Protein AF-A0A2T6E534-F1 (afdb_monomer)

Sequence (182 aa):
MMRLLCSLLLLALPALAVAEDFGQAMWGASPDDVRQAETRTNRTPFGETDYLIYEASLPDIHVTRLVYQFTAGQLSQGRFLFKPAPDAPVQSWIDQFEQVRHLISRQYGEPGSEEVLTPNADTAPVQMDWATALSEDRLILKTRWQTDRTELIQQLAWAGNRPYHQVIYRPLTPVSPADGLF

Secondary structure (DSSP, 8-state):
--------------------SBTTB-TT--HHHHHHH--SPB-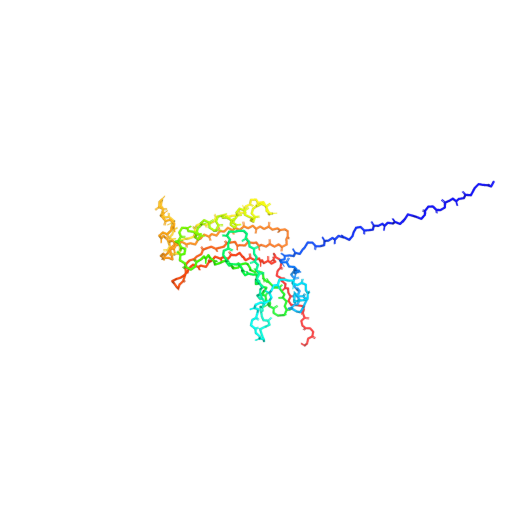PPTT--SEEEEEEEETTEEEEEEEEEEETTEEEEEEEEEE--TT--HHHHHHHHHHHHHHHHHHH-S-SEEEEE-TT-SS--SS--HHHHHHTT--EEEEEEE-SSEEEEEEEEEETTEEEEEEEEEESS--PPP----

Nearest PDB structures (foldseek):
  1k38-assembly1_A  TM=7.819E-01  e=8.863E-01  Salmonella enterica subsp. enterica serovar Typhimurium
  7khy-assembly1_A  TM=6.956E-01  e=6.030E-01  Enterobacter cloacae
  7dru-assembly3_C  TM=3.285E-01  e=2.006E-01  Canis lupus familiaris
  2gfg-assembly3_C  TM=2.425E-01  e=4.299E-02  Halalkalibacterium halodurans
  3fip-assembly2_B  TM=2.735E-01  e=2.258E+00  Escherichia coli

Foldseek 3Di:
DDDDDPDDDPPPDPPPPPDDQFQQHHWFDFPVRCVVRHPFAWPDPPPDRQKTWGWDDDPPFPGWIWMFGDDPRTGFKIKIWGDHDPPDQLVVLVVVLVVVQVVVCVVQNHFPDKDWDFPPDPDDDPDDPCSVCQQVQGTKTWTWHDDPFKIKIWIWHDDPRGITTMIMIGTPDGDDDDPDPD

Solvent-accessible surface area (backbone atoms only — not comparable to full-atom values): 10846 Å² total; per-residue (Å²): 142,82,85,86,78,83,80,80,79,80,79,80,73,75,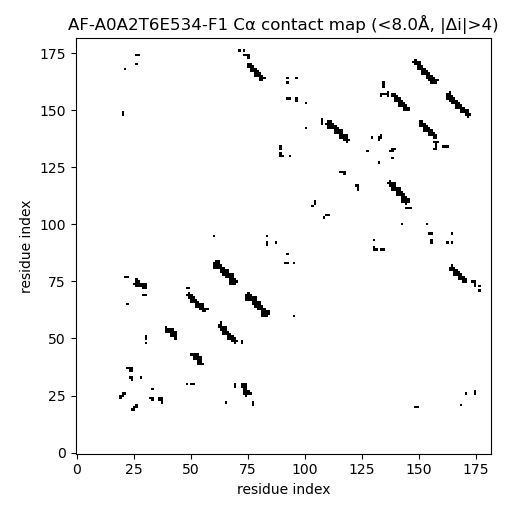79,77,79,75,80,56,72,48,92,70,30,49,79,50,38,35,65,65,57,43,59,72,53,48,84,52,58,76,66,50,64,89,91,62,71,57,44,45,34,27,55,45,87,52,91,98,46,72,40,36,34,37,34,44,33,39,54,93,65,18,32,53,35,36,33,41,42,53,42,69,58,96,86,58,58,64,57,56,56,55,53,48,50,52,52,51,50,53,56,49,30,74,74,69,42,78,64,81,44,79,43,82,43,37,73,96,49,99,64,81,67,98,77,72,62,60,48,61,34,25,79,66,48,41,31,32,45,36,38,30,39,70,60,102,56,37,37,34,39,39,37,39,36,35,55,96,93,43,74,48,38,37,35,40,37,32,52,70,65,75,73,70,73,73,81,74,90,118

Radius of gyration: 21.93 Å; Cα contacts (8 Å, |Δi|>4): 305; chains: 1; bounding box: 46×37×92 Å

pLDDT: mean 86.71, std 15.29, range [41.94, 98.69]

Mean predicted aligned error: 8.2 Å

Structure (mmCIF, N/CA/C/O backbone):
data_AF-A0A2T6E534-F1
#
_entry.id   AF-A0A2T6E534-F1
#
loop_
_atom_site.group_PDB
_atom_site.id
_atom_site.type_symbol
_atom_site.label_atom_id
_atom_site.label_alt_id
_atom_site.label_comp_id
_atom_site.label_asym_id
_atom_site.label_entity_id
_atom_site.label_seq_id
_atom_site.pdbx_PDB_ins_code
_atom_site.Cartn_x
_atom_site.Cartn_y
_atom_site.Cartn_z
_atom_site.occupancy
_atom_site.B_iso_or_equiv
_atom_site.auth_seq_id
_atom_site.auth_comp_id
_atom_site.auth_asym_id
_atom_site.auth_atom_id
_atom_site.pdbx_PDB_model_num
ATOM 1 N N . MET A 1 1 ? 9.261 -2.089 72.070 1.00 45.34 1 MET A N 1
ATOM 2 C CA . MET A 1 1 ? 8.338 -1.403 71.138 1.00 45.34 1 MET A CA 1
ATOM 3 C C . MET A 1 1 ? 9.164 -0.780 70.022 1.00 45.34 1 MET A C 1
ATOM 5 O O . MET A 1 1 ? 9.784 0.245 70.259 1.00 45.34 1 MET A O 1
ATOM 9 N N . MET A 1 2 ? 9.236 -1.407 68.846 1.00 41.94 2 MET A N 1
ATOM 10 C CA . MET A 1 2 ? 9.919 -0.840 67.677 1.00 41.94 2 MET A CA 1
ATOM 11 C C . MET A 1 2 ? 8.943 -0.849 66.502 1.00 41.94 2 MET A C 1
ATOM 13 O O . MET A 1 2 ? 8.232 -1.826 66.288 1.00 41.94 2 MET A O 1
ATOM 17 N N . ARG A 1 3 ? 8.833 0.313 65.864 1.00 50.31 3 ARG A N 1
ATOM 18 C CA . ARG A 1 3 ? 7.743 0.741 64.987 1.00 50.31 3 ARG A CA 1
ATOM 19 C C . ARG A 1 3 ? 7.796 0.001 63.646 1.00 50.31 3 ARG A C 1
ATOM 21 O O . ARG A 1 3 ? 8.840 -0.015 63.004 1.00 50.31 3 ARG A O 1
ATOM 28 N N . LEU A 1 4 ? 6.661 -0.567 63.234 1.00 50.69 4 LEU A N 1
ATOM 29 C CA . LEU A 1 4 ? 6.437 -1.082 61.884 1.00 50.69 4 LEU A CA 1
ATOM 30 C C . LEU A 1 4 ? 6.415 0.116 60.920 1.00 50.69 4 LEU A C 1
ATOM 32 O O . LEU A 1 4 ? 5.503 0.941 60.978 1.00 50.69 4 LEU A O 1
ATOM 36 N N . LEU A 1 5 ? 7.437 0.246 60.077 1.00 52.62 5 LEU A N 1
ATOM 37 C CA . LEU A 1 5 ? 7.449 1.204 58.976 1.00 52.62 5 LEU A CA 1
ATOM 38 C C . LEU A 1 5 ? 6.758 0.522 57.784 1.00 52.62 5 LEU A C 1
ATOM 40 O O . LEU A 1 5 ? 7.344 -0.337 57.131 1.00 52.62 5 LEU A O 1
ATOM 44 N N . CYS A 1 6 ? 5.488 0.852 57.540 1.00 49.75 6 CYS A N 1
ATOM 45 C CA . CYS A 1 6 ? 4.788 0.451 56.320 1.00 49.75 6 CYS A CA 1
ATOM 46 C C . CYS A 1 6 ? 5.386 1.210 55.131 1.00 49.75 6 CYS A C 1
ATOM 48 O O . CYS A 1 6 ? 5.054 2.372 54.898 1.00 49.75 6 CYS A O 1
ATOM 50 N N . SER A 1 7 ? 6.269 0.560 54.376 1.00 53.84 7 SER A N 1
ATOM 51 C CA . SER A 1 7 ? 6.694 1.039 53.062 1.00 53.84 7 SER A CA 1
ATOM 52 C C . SER A 1 7 ? 5.539 0.874 52.071 1.00 53.84 7 SER A C 1
ATOM 54 O O . SER A 1 7 ? 5.236 -0.233 51.632 1.00 53.84 7 SER A O 1
ATOM 56 N N . LEU A 1 8 ? 4.878 1.985 51.738 1.00 57.16 8 LEU A N 1
ATOM 57 C CA . LEU A 1 8 ? 3.924 2.076 50.635 1.00 57.16 8 LEU A CA 1
ATOM 58 C C . LEU A 1 8 ? 4.706 1.922 49.316 1.00 57.16 8 LEU A C 1
ATOM 60 O O . LEU A 1 8 ? 5.421 2.834 48.902 1.00 57.16 8 LEU A O 1
ATOM 64 N N . LEU A 1 9 ? 4.615 0.755 48.678 1.00 57.69 9 LEU A N 1
ATOM 65 C CA . LEU A 1 9 ? 5.187 0.512 47.355 1.00 57.69 9 LEU A CA 1
ATOM 66 C C . LEU A 1 9 ? 4.229 1.108 46.304 1.00 57.69 9 LEU A C 1
ATOM 68 O O . LEU A 1 9 ? 3.211 0.500 45.977 1.00 57.69 9 LEU A O 1
ATOM 72 N N . LEU A 1 10 ? 4.514 2.314 45.798 1.00 54.72 10 LEU A N 1
ATOM 73 C CA . LEU A 1 10 ? 3.851 2.834 44.596 1.00 54.72 10 LEU A CA 1
ATOM 74 C C . LEU A 1 10 ? 4.334 2.008 43.393 1.00 54.72 10 LEU A C 1
ATOM 76 O O . LEU A 1 10 ? 5.435 2.217 42.885 1.00 54.72 10 LEU A O 1
ATOM 80 N N . LEU A 1 11 ? 3.516 1.058 42.942 1.00 53.78 11 LEU A N 1
ATOM 81 C CA . LEU A 1 11 ? 3.698 0.393 41.654 1.00 53.78 11 LEU A CA 1
ATOM 82 C C . LEU A 1 11 ? 3.373 1.396 40.541 1.00 53.78 11 LEU A C 1
ATOM 84 O O . LEU A 1 11 ? 2.211 1.609 40.200 1.00 53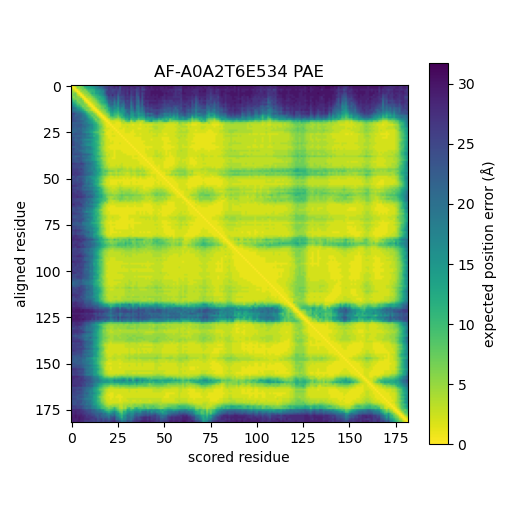.78 11 LEU A O 1
ATOM 88 N N . ALA A 1 12 ? 4.407 2.024 39.982 1.00 53.88 12 ALA A N 1
ATOM 89 C CA . ALA A 1 12 ? 4.312 2.686 38.690 1.00 53.88 12 ALA A CA 1
ATOM 90 C C . ALA A 1 12 ? 4.104 1.599 37.628 1.00 53.88 12 ALA A C 1
ATOM 92 O O . ALA A 1 12 ? 5.055 0.952 37.196 1.00 53.88 12 ALA A O 1
ATOM 93 N N . LEU A 1 13 ? 2.848 1.345 37.258 1.00 54.94 13 LEU A N 1
ATOM 94 C CA . LEU A 1 13 ? 2.538 0.527 36.092 1.00 54.94 13 LEU A CA 1
ATOM 95 C C . LEU A 1 13 ? 3.028 1.301 34.861 1.00 54.94 13 LEU A C 1
ATOM 97 O O . LEU A 1 13 ? 2.526 2.404 34.623 1.00 54.94 13 LEU A O 1
ATOM 101 N N . PRO A 1 14 ? 4.005 0.790 34.090 1.00 51.66 14 PRO A N 1
ATOM 102 C CA . PRO A 1 14 ? 4.307 1.392 32.805 1.00 51.66 14 PRO A CA 1
ATOM 103 C C . PRO A 1 14 ? 3.033 1.283 31.971 1.00 51.66 14 PRO A C 1
ATOM 105 O O . PRO A 1 14 ? 2.472 0.193 31.835 1.00 51.66 14 PRO A O 1
ATOM 108 N N . ALA A 1 15 ? 2.544 2.412 31.456 1.00 55.94 15 ALA A N 1
ATOM 109 C CA . ALA A 1 15 ? 1.528 2.387 30.421 1.00 55.94 15 ALA A CA 1
ATOM 110 C C . ALA A 1 15 ? 2.111 1.552 29.280 1.00 55.94 15 ALA A C 1
ATOM 112 O O . ALA A 1 15 ? 3.077 1.964 28.637 1.00 55.94 15 ALA A O 1
ATOM 113 N N . LEU A 1 16 ? 1.596 0.336 29.104 1.00 52.22 16 LEU A N 1
ATOM 114 C CA . LEU A 1 16 ? 1.901 -0.478 27.941 1.00 52.22 16 LEU A CA 1
ATOM 115 C C . LEU A 1 16 ? 1.387 0.323 26.751 1.00 52.22 16 LEU A C 1
ATOM 117 O O . LEU A 1 16 ? 0.182 0.380 26.520 1.00 52.22 16 LEU A O 1
ATOM 121 N N . ALA A 1 17 ? 2.298 1.013 26.065 1.00 55.53 17 ALA A N 1
ATOM 122 C CA . ALA A 1 17 ? 2.001 1.626 24.789 1.00 55.53 17 ALA A CA 1
ATOM 123 C C . ALA A 1 17 ? 1.584 0.482 23.867 1.00 55.53 17 ALA A C 1
ATOM 125 O O . ALA A 1 17 ? 2.401 -0.359 23.486 1.00 55.53 17 ALA A O 1
ATOM 126 N N . VAL A 1 18 ? 0.281 0.385 23.617 1.00 61.00 18 VAL A N 1
ATOM 127 C CA . VAL A 1 18 ? -0.250 -0.550 22.638 1.00 61.00 18 VAL A CA 1
ATOM 128 C C . VAL A 1 18 ? 0.219 -0.018 21.297 1.00 61.00 18 VAL A C 1
ATOM 130 O O . VAL A 1 18 ? -0.173 1.079 20.914 1.00 61.00 18 VAL A O 1
ATOM 133 N N . ALA A 1 19 ? 1.113 -0.754 20.641 1.00 74.06 19 ALA A N 1
ATOM 134 C CA . ALA A 1 19 ? 1.572 -0.389 19.312 1.00 74.06 19 ALA A CA 1
ATOM 135 C C . ALA A 1 19 ? 0.367 -0.318 18.366 1.00 74.06 19 ALA A C 1
ATOM 137 O O . ALA A 1 19 ? -0.468 -1.227 18.353 1.00 74.06 19 ALA A O 1
ATOM 138 N N . GLU A 1 20 ? 0.284 0.763 17.601 1.00 88.25 20 GLU A N 1
ATOM 139 C CA . GLU A 1 20 ? -0.772 0.985 16.628 1.00 88.25 20 GLU A CA 1
ATOM 140 C C . GLU A 1 20 ? -0.680 -0.045 15.496 1.00 88.25 20 GLU A C 1
ATOM 142 O O . GLU A 1 20 ? 0.408 -0.407 15.038 1.00 88.25 20 GLU A O 1
ATOM 147 N N . ASP A 1 21 ? -1.832 -0.521 15.022 1.00 90.44 21 ASP A N 1
ATOM 148 C CA . ASP A 1 21 ? -1.883 -1.529 13.962 1.00 90.44 21 ASP A CA 1
ATOM 149 C C . ASP A 1 21 ? -1.506 -0.932 12.593 1.00 90.44 21 ASP A C 1
ATOM 151 O O . ASP A 1 21 ? -0.857 -1.585 11.768 1.00 90.44 21 ASP A O 1
ATOM 155 N N . PHE A 1 22 ? -1.920 0.315 12.345 1.00 94.19 22 PHE A N 1
ATOM 156 C CA . PHE A 1 22 ? -1.616 1.049 11.123 1.00 94.19 22 PHE A CA 1
ATOM 157 C C . PHE A 1 22 ? -1.674 2.563 11.340 1.00 94.19 22 PHE A C 1
ATOM 159 O O . PHE A 1 22 ? -2.677 3.106 11.803 1.00 94.19 22 PHE A O 1
ATOM 166 N N . GLY A 1 23 ? -0.615 3.267 10.934 1.00 92.88 23 GLY A N 1
ATOM 167 C CA . GLY A 1 23 ? -0.541 4.717 11.086 1.00 92.88 23 GLY A CA 1
ATOM 168 C C . GLY A 1 23 ? -0.588 5.119 12.560 1.00 92.88 23 GLY A C 1
ATOM 169 O O . GLY A 1 23 ? 0.357 4.832 13.284 1.00 92.88 23 GLY A O 1
ATOM 170 N N . GLN A 1 24 ? -1.653 5.808 12.973 1.00 94.88 24 GLN A N 1
ATOM 171 C CA . GLN A 1 24 ? -1.920 6.166 14.377 1.00 94.88 24 GLN A CA 1
ATOM 172 C C . GLN A 1 24 ? -3.191 5.486 14.920 1.00 94.88 24 GLN A C 1
ATOM 174 O O . GLN A 1 24 ? -3.806 5.978 15.861 1.00 94.88 24 GLN A O 1
ATOM 179 N N . ALA A 1 25 ? -3.638 4.392 14.293 1.00 95.00 25 ALA A N 1
ATOM 180 C CA . ALA A 1 25 ? -4.915 3.759 14.596 1.00 95.00 25 ALA A CA 1
ATOM 181 C C . ALA A 1 25 ? -4.810 2.244 14.809 1.00 95.00 25 ALA A C 1
ATOM 183 O O . ALA A 1 25 ? -3.922 1.565 14.290 1.00 95.00 25 ALA A O 1
ATOM 184 N N . MET A 1 26 ? -5.787 1.723 15.549 1.00 95.06 26 MET A N 1
ATOM 185 C CA . MET A 1 26 ? -6.020 0.294 15.753 1.00 95.06 26 MET A CA 1
ATOM 186 C C . MET A 1 26 ? -7.060 -0.227 14.760 1.00 95.06 26 MET A C 1
ATOM 188 O O . MET A 1 26 ? -7.974 0.506 14.366 1.00 95.06 26 MET A O 1
ATOM 192 N N . TRP A 1 27 ? -6.979 -1.509 14.403 1.00 96.25 27 TRP A N 1
ATOM 193 C CA . TRP A 1 27 ? -8.041 -2.155 13.635 1.00 96.25 27 TRP A CA 1
ATOM 194 C C . TRP A 1 27 ? -9.385 -2.046 14.366 1.00 96.25 27 TRP A C 1
ATOM 196 O O . TRP A 1 27 ? -9.462 -2.201 15.584 1.00 96.25 27 TRP A O 1
ATOM 206 N N . GLY A 1 28 ? -10.447 -1.751 13.615 1.00 95.62 28 GLY A N 1
ATOM 207 C CA . GLY A 1 28 ? -11.788 -1.545 14.158 1.00 95.62 28 GLY A CA 1
ATOM 208 C C . GLY A 1 28 ? -12.105 -0.129 14.647 1.00 95.62 28 GLY A C 1
ATOM 209 O O . GLY A 1 28 ? -13.268 0.138 14.942 1.00 95.62 28 GLY A O 1
ATOM 210 N N . ALA A 1 29 ? -11.130 0.787 14.688 1.00 95.69 29 ALA A N 1
ATOM 211 C CA . ALA A 1 29 ? -11.373 2.188 15.039 1.00 95.69 29 ALA A CA 1
ATOM 212 C C . ALA A 1 29 ? -12.385 2.854 14.087 1.00 95.69 29 ALA A C 1
ATOM 214 O O . ALA A 1 29 ? -12.407 2.556 12.887 1.00 95.69 29 ALA A O 1
ATOM 215 N N . SER A 1 30 ? -13.202 3.773 14.607 1.00 95.88 30 SER A N 1
ATOM 216 C CA . SER A 1 30 ? -14.138 4.536 13.777 1.00 95.88 30 SER A CA 1
ATOM 217 C C . SER A 1 30 ? -13.415 5.623 12.964 1.00 95.88 30 SER A C 1
ATOM 219 O O . SER A 1 30 ? -12.312 6.037 13.335 1.00 95.88 30 SER A O 1
ATOM 221 N N . PRO A 1 31 ? -14.011 6.147 11.873 1.00 96.12 31 PRO A N 1
ATOM 222 C CA . PRO A 1 31 ? -13.449 7.287 11.153 1.00 96.12 31 PRO A CA 1
ATOM 223 C C . PRO A 1 31 ? -13.155 8.492 12.052 1.00 96.12 31 PRO A C 1
ATOM 225 O O . PRO A 1 31 ? -12.152 9.171 11.848 1.00 96.12 31 PRO A O 1
ATOM 228 N N . ASP A 1 32 ? -13.998 8.759 13.052 1.00 95.31 32 ASP A N 1
ATOM 229 C CA . ASP A 1 32 ? -13.814 9.898 13.953 1.00 95.31 32 ASP A CA 1
ATOM 230 C C . ASP A 1 32 ? -12.652 9.687 14.921 1.00 95.31 32 ASP A C 1
ATOM 232 O O . ASP A 1 32 ? -11.866 10.614 15.121 1.00 95.31 32 ASP A O 1
ATOM 236 N N . ASP A 1 33 ? -12.476 8.468 15.438 1.00 95.75 33 ASP A N 1
ATOM 237 C CA . ASP A 1 33 ? -11.318 8.130 16.272 1.00 95.75 33 ASP A CA 1
ATOM 238 C C . ASP A 1 33 ? -10.016 8.307 15.481 1.00 95.75 33 ASP A C 1
ATOM 240 O O . ASP A 1 33 ? -9.068 8.933 15.957 1.00 95.75 33 ASP A O 1
ATOM 244 N N . VAL A 1 34 ? -9.988 7.832 14.229 1.00 96.69 34 VAL A N 1
ATOM 245 C CA . VAL A 1 34 ? -8.827 8.002 13.342 1.00 96.69 34 VAL A CA 1
ATOM 246 C C . VAL A 1 34 ? -8.563 9.482 13.058 1.00 96.69 34 VAL A C 1
ATOM 248 O O . VAL A 1 34 ? -7.411 9.909 13.092 1.00 96.69 34 VAL A O 1
ATOM 251 N N . ARG A 1 35 ? -9.605 10.291 12.817 1.00 95.75 35 ARG A N 1
ATOM 252 C CA . ARG A 1 35 ? -9.452 11.741 12.598 1.00 95.75 35 ARG A CA 1
ATOM 253 C C . ARG A 1 35 ? -8.882 12.467 13.808 1.00 95.75 35 ARG A C 1
ATOM 255 O O . ARG A 1 35 ? -8.137 13.422 13.618 1.00 95.75 35 ARG A O 1
ATOM 262 N N . GLN A 1 36 ? -9.258 12.052 15.014 1.00 95.06 36 GLN A N 1
ATOM 263 C CA . GLN A 1 36 ? -8.767 12.655 16.252 1.00 95.06 36 GLN A CA 1
ATOM 264 C C . GLN A 1 36 ? -7.320 12.254 16.553 1.00 95.06 36 GLN A C 1
ATOM 266 O O . GLN A 1 36 ? -6.557 13.082 17.047 1.00 95.06 36 GLN A O 1
ATOM 271 N N . ALA A 1 37 ? -6.944 11.009 16.250 1.00 95.12 37 ALA A N 1
ATOM 272 C CA . ALA A 1 37 ? -5.596 10.502 16.483 1.00 95.12 37 ALA A CA 1
ATOM 273 C C . ALA A 1 37 ? -4.585 10.982 15.429 1.00 95.12 37 ALA A C 1
ATOM 275 O O . ALA A 1 37 ? -3.438 11.277 15.752 1.00 95.12 37 ALA A O 1
ATOM 276 N N . GLU A 1 38 ? -4.982 11.066 14.158 1.00 96.44 38 GLU A N 1
ATOM 277 C CA . GLU A 1 38 ? -4.055 11.362 13.071 1.00 96.44 38 GLU A CA 1
ATOM 278 C C . GLU A 1 38 ? -3.664 12.846 13.011 1.00 96.44 38 GLU A C 1
ATOM 280 O O . GLU A 1 38 ? -4.472 13.729 12.728 1.00 96.44 38 GLU A O 1
ATOM 285 N N . THR A 1 39 ? -2.372 13.106 13.200 1.00 95.44 39 THR A N 1
ATOM 286 C CA . THR A 1 39 ? -1.795 14.458 13.233 1.00 95.44 39 THR A CA 1
ATOM 287 C C . THR A 1 39 ? -1.302 14.957 11.873 1.00 95.44 39 THR A C 1
ATOM 289 O O . THR A 1 39 ? -0.968 16.135 11.725 1.00 95.44 39 THR A O 1
ATOM 292 N N . ARG A 1 40 ? -1.235 14.080 10.865 1.00 96.56 40 ARG A N 1
ATOM 293 C CA . ARG A 1 40 ? -0.824 14.433 9.498 1.00 96.56 40 ARG A CA 1
ATOM 294 C C . ARG A 1 40 ? -1.854 15.327 8.801 1.00 96.56 40 ARG A C 1
ATOM 296 O O . ARG A 1 40 ? -3.032 15.361 9.146 1.00 96.56 40 ARG A O 1
ATOM 303 N N . THR A 1 41 ? -1.423 16.014 7.742 1.00 97.12 41 THR A N 1
ATOM 304 C CA . THR A 1 41 ? -2.311 16.846 6.915 1.00 97.12 41 THR A CA 1
ATOM 305 C C . THR A 1 41 ? -3.401 15.997 6.264 1.00 97.12 41 THR A C 1
ATOM 307 O O . THR A 1 41 ? -3.109 15.146 5.420 1.00 97.12 41 THR A O 1
ATOM 310 N N . ASN A 1 42 ? -4.659 16.261 6.618 1.00 96.81 42 ASN A N 1
ATOM 311 C CA . ASN A 1 42 ? -5.821 15.605 6.026 1.00 96.81 42 ASN A CA 1
ATOM 312 C C . ASN A 1 42 ? -6.058 16.109 4.587 1.00 96.81 42 ASN A C 1
ATOM 314 O O . ASN A 1 42 ? -6.127 17.312 4.328 1.00 96.81 42 ASN A O 1
ATOM 318 N N . ARG A 1 43 ? -6.170 15.176 3.641 1.00 97.00 43 ARG A N 1
ATOM 319 C CA . ARG A 1 43 ? -6.454 15.391 2.211 1.00 97.00 43 ARG A CA 1
ATOM 320 C C . ARG A 1 43 ? -7.727 14.678 1.755 1.00 97.00 43 ARG A C 1
ATOM 322 O O . ARG A 1 43 ? -7.963 14.561 0.555 1.00 97.00 43 ARG A O 1
ATOM 329 N N . THR A 1 44 ? -8.522 14.183 2.696 1.00 96.88 44 THR A N 1
ATOM 330 C CA . THR A 1 44 ? -9.802 13.531 2.421 1.00 96.88 44 THR A CA 1
ATOM 331 C C . THR A 1 44 ? -10.760 14.538 1.776 1.00 96.88 44 THR A C 1
ATOM 333 O O . THR A 1 44 ? -10.904 15.645 2.307 1.00 96.88 44 THR A O 1
ATOM 336 N N . PRO A 1 45 ? -11.414 14.200 0.650 1.00 95.12 45 PRO A N 1
ATOM 337 C CA . PRO A 1 45 ? -12.474 15.032 0.094 1.00 95.12 45 PRO A CA 1
ATOM 338 C C . PRO A 1 45 ? -13.599 15.270 1.108 1.00 95.12 45 PRO A C 1
ATOM 340 O O . PRO A 1 45 ? -13.884 14.432 1.964 1.00 95.12 45 PRO A O 1
ATOM 343 N N . PHE A 1 46 ? -14.247 16.429 1.021 1.00 91.50 46 PHE A N 1
ATOM 344 C CA . PHE A 1 46 ? -15.347 16.758 1.922 1.00 91.50 46 PHE A CA 1
ATOM 345 C C . PHE A 1 46 ? -16.519 15.781 1.740 1.00 91.50 46 PHE A C 1
ATOM 347 O O . PHE A 1 46 ? -16.929 15.514 0.613 1.00 91.50 46 PHE A O 1
ATOM 354 N N . GLY A 1 47 ? -17.074 15.295 2.852 1.00 89.44 47 GLY A N 1
ATOM 355 C CA . GLY A 1 47 ? -18.220 14.380 2.865 1.00 89.44 47 GLY A CA 1
ATOM 356 C C . GLY A 1 47 ? -17.873 12.893 2.750 1.00 89.44 47 GLY A C 1
ATOM 357 O O . GLY A 1 47 ? -18.765 12.070 2.917 1.00 89.44 47 GLY A O 1
ATOM 358 N N . GLU A 1 48 ? -16.607 12.534 2.523 1.00 93.19 48 GLU A N 1
ATOM 359 C CA . GLU A 1 48 ? -16.189 11.132 2.434 1.00 93.19 48 GLU A CA 1
ATOM 360 C C . GLU A 1 48 ? -16.057 10.483 3.817 1.00 93.19 48 GLU A C 1
ATOM 362 O O . GLU A 1 48 ? -15.413 11.012 4.734 1.00 93.19 48 GLU A O 1
ATOM 367 N N . THR A 1 49 ? -16.674 9.311 3.957 1.00 86.38 49 THR A N 1
ATOM 368 C CA . THR A 1 49 ? -16.707 8.535 5.207 1.00 86.38 49 THR A CA 1
ATOM 369 C C . THR A 1 49 ? -16.114 7.139 5.071 1.00 86.38 49 THR A C 1
ATOM 371 O O . THR A 1 49 ? -15.700 6.563 6.074 1.00 86.38 49 THR A O 1
ATOM 374 N N . ASP A 1 50 ? -16.028 6.613 3.849 1.00 95.50 50 ASP A N 1
ATOM 375 C CA . ASP A 1 50 ? -15.555 5.247 3.587 1.00 95.50 50 ASP A CA 1
ATOM 376 C C . ASP A 1 50 ? -14.025 5.147 3.606 1.00 95.50 50 ASP A C 1
ATOM 378 O O . ASP A 1 50 ? -13.448 4.060 3.713 1.00 95.50 50 ASP A O 1
ATOM 382 N N . TYR A 1 51 ? -13.343 6.287 3.514 1.00 97.81 51 TYR A N 1
ATOM 383 C CA . TYR A 1 51 ? -11.897 6.373 3.605 1.00 97.81 51 TYR A CA 1
ATOM 38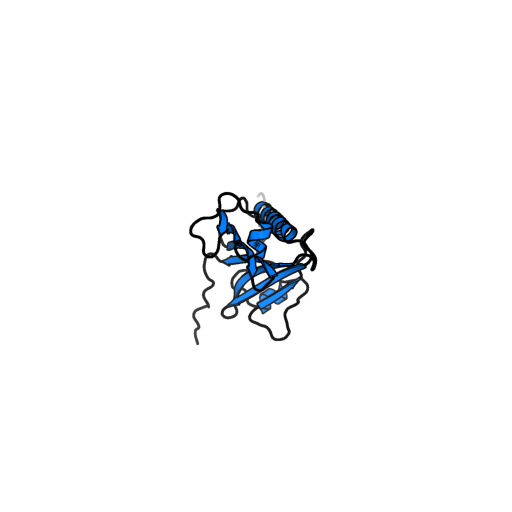4 C C . TYR A 1 51 ? -11.441 7.733 4.133 1.00 97.81 51 TYR A C 1
ATOM 386 O O . TYR A 1 51 ? -12.142 8.738 4.028 1.00 97.81 51 TYR A O 1
ATOM 394 N N . LEU A 1 52 ? -10.221 7.760 4.665 1.00 98.25 52 LEU A N 1
ATOM 395 C CA . LEU A 1 52 ? -9.498 8.982 5.002 1.00 98.25 52 LEU A CA 1
ATOM 396 C C . LEU A 1 52 ? -8.134 8.968 4.325 1.00 98.25 52 LEU A C 1
ATOM 398 O O . LEU A 1 52 ? -7.467 7.936 4.301 1.00 98.25 52 LEU A O 1
ATOM 402 N N . ILE A 1 53 ? -7.704 10.114 3.805 1.00 98.25 53 ILE A N 1
ATOM 403 C CA . ILE A 1 53 ? -6.411 10.296 3.144 1.00 98.25 53 ILE A CA 1
ATOM 404 C C . ILE A 1 53 ? -5.600 11.333 3.905 1.00 98.25 53 ILE A C 1
ATOM 406 O O . ILE A 1 53 ? -6.061 12.451 4.125 1.00 98.25 53 ILE A O 1
ATOM 410 N N . TYR A 1 54 ? -4.356 10.992 4.212 1.00 98.12 54 TYR A N 1
ATOM 411 C CA . TYR A 1 54 ? -3.397 11.876 4.856 1.00 98.12 54 TYR A CA 1
ATOM 412 C C . TYR A 1 54 ? -2.090 11.946 4.073 1.00 98.12 54 TYR A C 1
ATOM 414 O O . TYR A 1 54 ? -1.706 11.015 3.355 1.00 98.12 54 TYR A O 1
ATOM 422 N N . GLU A 1 55 ? -1.389 13.069 4.200 1.00 96.88 55 GLU A N 1
ATOM 423 C CA . GLU A 1 55 ? -0.032 13.194 3.672 1.00 96.88 55 GLU A CA 1
ATOM 424 C C . GLU A 1 55 ? 0.956 12.457 4.567 1.00 96.88 55 GLU A C 1
ATOM 426 O O . GLU A 1 55 ? 0.991 12.669 5.776 1.00 96.88 55 GLU A O 1
ATOM 431 N N . ALA A 1 56 ? 1.786 11.618 3.960 1.00 94.44 56 ALA A N 1
ATOM 432 C CA . ALA A 1 56 ? 2.942 11.036 4.615 1.00 94.44 56 ALA A CA 1
ATOM 433 C C . ALA A 1 56 ? 4.205 11.464 3.867 1.00 94.44 56 ALA A C 1
ATOM 435 O O . ALA A 1 56 ? 4.165 11.745 2.667 1.00 94.44 56 ALA A O 1
ATOM 436 N N . SER A 1 57 ? 5.321 11.484 4.587 1.00 90.50 57 SER A N 1
ATOM 437 C CA . SER A 1 57 ? 6.634 11.782 4.029 1.00 90.50 57 SER A CA 1
ATOM 438 C C . SER A 1 57 ? 7.542 10.592 4.271 1.00 90.50 57 SER A C 1
ATOM 440 O O . SER A 1 57 ? 7.679 10.132 5.404 1.00 90.50 57 SER A O 1
ATOM 442 N N . LEU A 1 58 ? 8.164 10.113 3.202 1.00 86.62 58 LEU A N 1
ATOM 443 C CA . LEU A 1 58 ? 9.234 9.131 3.252 1.00 86.62 58 LEU A CA 1
ATOM 444 C C . LEU A 1 58 ? 10.443 9.719 2.520 1.00 86.62 58 LEU A C 1
ATOM 446 O O . LEU A 1 58 ? 10.247 10.382 1.497 1.00 86.62 58 LEU A O 1
ATOM 450 N N . PRO A 1 59 ? 11.670 9.517 3.032 1.00 82.31 59 PRO A N 1
ATOM 451 C CA . PRO A 1 59 ? 12.875 9.970 2.350 1.00 82.31 59 PRO A CA 1
ATOM 452 C C . PRO A 1 59 ? 12.907 9.490 0.897 1.00 82.31 59 PRO A C 1
ATOM 454 O O . PRO A 1 59 ? 12.610 8.330 0.622 1.00 82.31 59 PRO A O 1
ATOM 457 N N . ASP A 1 60 ? 13.243 10.401 -0.014 1.00 80.94 60 ASP A N 1
ATOM 458 C CA . ASP A 1 60 ? 13.424 10.144 -1.450 1.00 80.94 60 ASP A CA 1
ATOM 459 C C . ASP A 1 60 ? 12.180 9.633 -2.208 1.00 80.94 60 ASP A C 1
ATOM 461 O O . ASP A 1 60 ? 12.261 9.247 -3.373 1.00 80.94 60 ASP A O 1
ATOM 465 N N . ILE A 1 61 ? 10.992 9.715 -1.595 1.00 85.69 61 ILE A N 1
ATOM 466 C CA . ILE A 1 61 ? 9.713 9.412 -2.246 1.00 85.69 61 ILE A CA 1
ATOM 467 C C . ILE A 1 61 ? 8.917 10.703 -2.428 1.00 85.69 61 ILE A C 1
ATOM 469 O O . ILE A 1 61 ? 8.481 11.327 -1.463 1.00 85.69 61 ILE A O 1
ATOM 473 N N . HIS A 1 62 ? 8.693 11.081 -3.691 1.00 87.69 62 HIS A N 1
ATOM 474 C CA . HIS A 1 62 ? 8.089 12.363 -4.065 1.00 87.69 62 HIS A CA 1
ATOM 475 C C . HIS A 1 62 ? 6.711 12.605 -3.428 1.00 87.69 62 HIS A C 1
ATOM 477 O O . HIS A 1 62 ? 6.492 13.637 -2.796 1.00 87.69 62 HIS A O 1
ATOM 483 N N . VAL A 1 63 ? 5.778 11.665 -3.583 1.00 90.06 63 VAL A N 1
ATOM 484 C CA . VAL A 1 63 ? 4.452 11.733 -2.966 1.00 90.06 63 VAL A CA 1
ATOM 485 C C . VAL A 1 63 ? 4.149 10.408 -2.289 1.00 90.06 63 VAL A C 1
ATOM 487 O O . VAL A 1 63 ? 4.127 9.360 -2.933 1.00 90.06 63 VAL A O 1
ATOM 490 N N . THR A 1 64 ? 3.834 10.487 -0.997 1.00 95.69 64 THR A N 1
ATOM 491 C CA . THR A 1 64 ? 3.251 9.381 -0.238 1.00 95.69 64 THR A CA 1
ATOM 492 C C . THR A 1 64 ? 1.892 9.802 0.319 1.00 95.69 64 THR A C 1
ATOM 494 O O . THR A 1 64 ? 1.699 10.926 0.806 1.00 95.69 64 THR A O 1
ATOM 497 N N . ARG A 1 65 ? 0.912 8.906 0.215 1.00 96.56 65 ARG A N 1
ATOM 498 C CA . ARG A 1 65 ? -0.405 9.056 0.840 1.00 96.56 65 ARG A CA 1
ATOM 499 C C . ARG A 1 65 ? -0.658 7.886 1.767 1.00 96.56 65 ARG A C 1
ATOM 501 O O . ARG A 1 65 ? -0.492 6.743 1.359 1.00 96.56 65 ARG A O 1
ATOM 508 N N . LEU A 1 66 ? -1.071 8.197 2.986 1.00 97.75 66 LEU A N 1
ATOM 509 C CA . LEU A 1 66 ? -1.590 7.240 3.948 1.00 97.75 66 LEU A CA 1
ATOM 510 C C . LEU A 1 66 ? -3.110 7.212 3.791 1.00 97.75 66 LEU A C 1
ATOM 512 O O . LEU A 1 66 ? -3.745 8.264 3.833 1.00 97.75 66 LEU A O 1
ATOM 516 N N . VAL A 1 67 ? -3.685 6.037 3.578 1.00 98.25 67 VAL A N 1
ATOM 517 C CA . VAL A 1 67 ? -5.122 5.859 3.381 1.00 98.25 67 VAL A CA 1
ATOM 518 C C . VAL A 1 67 ? -5.653 4.885 4.418 1.00 98.25 67 VAL A C 1
ATOM 520 O O . VAL A 1 67 ? -5.207 3.742 4.485 1.00 98.25 67 VAL A O 1
ATOM 523 N N . TYR A 1 68 ? -6.626 5.332 5.195 1.00 98.31 68 TYR A N 1
ATOM 524 C CA . TYR A 1 68 ? -7.432 4.494 6.075 1.00 98.31 68 TYR A CA 1
ATOM 525 C C . TYR A 1 68 ? -8.714 4.132 5.331 1.00 98.31 68 TYR A C 1
ATOM 527 O O . TYR A 1 68 ? -9.352 5.024 4.778 1.00 98.31 68 TYR A O 1
ATOM 535 N N . GLN A 1 69 ? -9.086 2.854 5.288 1.00 98.06 69 GLN A N 1
ATOM 536 C CA . GLN A 1 69 ? -10.291 2.389 4.604 1.00 98.06 69 GLN A CA 1
ATOM 537 C C . GLN A 1 69 ? -11.228 1.663 5.570 1.00 98.06 69 GLN A C 1
ATOM 539 O O . GLN A 1 69 ? -10.827 0.752 6.306 1.00 98.06 69 GLN A O 1
ATOM 544 N N . PHE A 1 70 ? -12.494 2.068 5.541 1.00 96.81 70 PHE A N 1
ATOM 545 C CA . PHE A 1 70 ? -13.507 1.660 6.499 1.00 96.81 70 PHE A CA 1
ATOM 546 C C . PHE A 1 70 ? -14.526 0.739 5.838 1.00 96.81 70 PHE A C 1
ATOM 548 O O . PHE A 1 70 ? -14.956 0.965 4.710 1.00 96.81 70 PHE A O 1
ATOM 555 N N . THR A 1 71 ? -14.917 -0.303 6.561 1.00 95.25 71 THR A N 1
ATOM 556 C CA . THR A 1 71 ? -16.017 -1.197 6.191 1.00 95.25 71 THR A CA 1
ATOM 557 C C . THR A 1 71 ? -16.978 -1.215 7.366 1.00 95.25 71 THR A C 1
ATOM 559 O O . THR A 1 71 ? -16.534 -1.380 8.499 1.00 95.25 71 THR A O 1
ATOM 562 N N . ALA A 1 72 ? -18.271 -0.987 7.122 1.00 94.12 72 ALA A N 1
ATOM 563 C CA . ALA A 1 72 ? -19.277 -0.879 8.186 1.00 94.12 72 ALA A CA 1
ATOM 56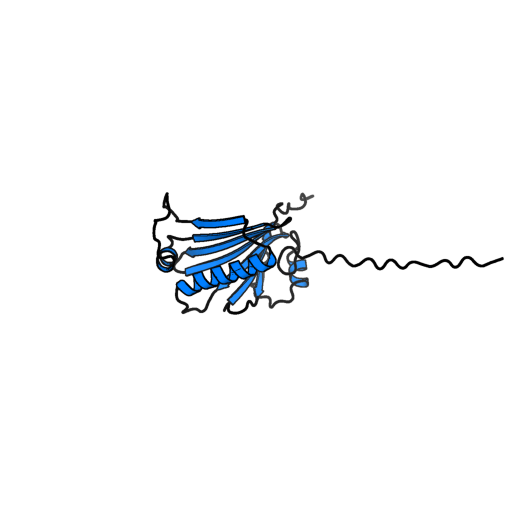4 C C . ALA A 1 72 ? -18.877 0.106 9.314 1.00 94.12 72 ALA A C 1
ATOM 566 O O . ALA A 1 72 ? -19.105 -0.149 10.492 1.00 94.12 72 ALA A O 1
ATOM 567 N N . GLY A 1 73 ? -18.242 1.230 8.951 1.00 94.81 73 GLY A N 1
ATOM 568 C CA . GLY A 1 73 ? -17.812 2.261 9.903 1.00 94.81 73 GLY A CA 1
ATOM 569 C C . GLY A 1 73 ? -16.578 1.905 10.740 1.00 94.81 73 GLY A C 1
ATOM 570 O O . GLY A 1 73 ? -16.270 2.625 11.684 1.00 94.81 73 GLY A O 1
ATOM 571 N N . GLN A 1 74 ? -15.866 0.828 10.408 1.00 96.25 74 GLN A N 1
ATOM 572 C CA . GLN A 1 74 ? -14.709 0.348 11.161 1.00 96.25 74 GLN A CA 1
ATOM 573 C C . GLN A 1 74 ? -13.468 0.242 10.277 1.00 96.25 74 GLN A C 1
ATOM 575 O O . GLN A 1 74 ? -13.544 -0.209 9.130 1.00 96.25 74 GLN A O 1
ATOM 580 N N . LEU A 1 75 ? -12.311 0.646 10.810 1.00 97.25 75 LEU A N 1
ATOM 581 C CA . LEU A 1 75 ? -11.039 0.559 10.103 1.00 97.25 75 LEU A CA 1
ATOM 582 C C . LEU A 1 75 ? -10.726 -0.906 9.787 1.00 97.25 75 LEU A C 1
ATOM 584 O O . LEU A 1 75 ? -10.493 -1.712 10.686 1.00 97.25 75 LEU A O 1
ATOM 588 N N . SER A 1 76 ? -10.700 -1.222 8.497 1.00 96.75 76 SER A N 1
ATOM 589 C CA . SER A 1 76 ? -10.583 -2.596 7.989 1.00 96.75 76 SER A CA 1
ATOM 590 C C . SER A 1 76 ? -9.329 -2.816 7.147 1.00 96.75 76 SER A C 1
ATOM 592 O O . SER A 1 76 ? -8.906 -3.951 6.941 1.00 96.75 76 SER A O 1
ATOM 594 N N . GLN A 1 77 ? -8.730 -1.734 6.649 1.00 97.88 77 GLN A N 1
ATOM 595 C CA . GLN A 1 77 ? -7.533 -1.791 5.827 1.00 97.88 77 GLN A CA 1
ATOM 596 C C . GLN A 1 77 ? -6.801 -0.451 5.860 1.00 97.88 77 GLN A C 1
ATOM 598 O O . GLN A 1 77 ? -7.417 0.614 5.814 1.00 97.88 77 GLN A O 1
ATOM 603 N N . GLY A 1 78 ? -5.477 -0.518 5.879 1.00 98.00 78 GLY A N 1
ATOM 604 C CA . GLY A 1 78 ? -4.588 0.617 5.678 1.00 98.00 78 GLY A CA 1
ATOM 605 C C . GLY A 1 78 ? -3.876 0.525 4.334 1.00 98.00 78 GLY A C 1
ATOM 606 O O . GLY A 1 78 ? -3.630 -0.575 3.834 1.00 98.00 78 GLY A O 1
ATOM 607 N N . ARG A 1 79 ? -3.528 1.658 3.722 1.00 97.94 79 ARG A N 1
ATOM 608 C CA . ARG A 1 79 ? -2.646 1.687 2.551 1.00 97.94 79 ARG A CA 1
ATOM 609 C C . ARG A 1 79 ? -1.638 2.822 2.610 1.00 97.94 79 ARG A C 1
ATOM 611 O O . ARG A 1 79 ? -1.987 3.942 2.965 1.00 97.94 79 ARG A O 1
ATOM 618 N N . PHE A 1 80 ? -0.426 2.557 2.147 1.00 97.50 80 PHE A N 1
ATOM 619 C CA . PHE A 1 80 ? 0.440 3.595 1.605 1.00 97.50 80 PHE A CA 1
ATOM 620 C C . PHE A 1 80 ? 0.349 3.562 0.085 1.00 97.50 80 PHE A C 1
ATOM 622 O O . PHE A 1 80 ? 0.469 2.496 -0.516 1.00 97.50 80 PHE A O 1
ATOM 629 N N . LEU A 1 81 ? 0.131 4.719 -0.532 1.00 96.31 81 LEU A N 1
ATOM 630 C CA . LEU A 1 81 ? 0.180 4.897 -1.980 1.00 96.31 81 LEU A CA 1
ATOM 631 C C . LEU A 1 81 ? 1.392 5.756 -2.318 1.00 96.31 81 LEU A C 1
ATOM 633 O O . LEU A 1 81 ? 1.551 6.842 -1.749 1.00 96.31 81 LEU A O 1
ATOM 637 N N . PHE A 1 82 ? 2.208 5.288 -3.256 1.00 94.81 82 PHE A N 1
ATOM 638 C CA . PHE A 1 82 ? 3.423 5.978 -3.667 1.00 94.81 82 PHE A CA 1
ATOM 639 C C . PHE A 1 82 ? 3.288 6.484 -5.094 1.00 94.81 82 PHE A C 1
ATOM 641 O O . PHE A 1 82 ? 2.779 5.799 -5.985 1.00 94.81 82 PHE A O 1
ATOM 648 N N . LYS A 1 83 ? 3.762 7.708 -5.305 1.00 86.38 83 LYS A N 1
ATOM 649 C CA . LYS A 1 83 ? 3.881 8.308 -6.625 1.00 86.38 83 LYS A CA 1
ATOM 650 C C . LYS A 1 83 ? 5.247 9.009 -6.704 1.00 86.38 83 LYS A C 1
ATOM 652 O O . LYS A 1 83 ? 5.498 9.920 -5.916 1.00 86.38 83 LYS A O 1
ATOM 657 N N . PRO A 1 84 ? 6.152 8.595 -7.602 1.00 79.00 84 PRO A N 1
ATOM 658 C CA . PRO A 1 84 ? 7.375 9.303 -7.916 1.00 79.00 84 PRO A CA 1
ATOM 659 C C . PRO A 1 84 ? 7.059 10.566 -8.723 1.00 79.00 84 PRO A C 1
ATOM 661 O O . PRO A 1 84 ? 5.899 10.919 -8.968 1.00 79.00 84 PRO A O 1
ATOM 664 N N . ALA A 1 85 ? 8.115 11.270 -9.118 1.00 82.56 85 ALA A N 1
ATOM 665 C CA . ALA A 1 85 ? 8.001 12.452 -9.953 1.00 82.56 85 ALA A CA 1
ATOM 666 C C . ALA A 1 85 ? 7.277 12.136 -11.286 1.00 82.56 85 ALA A C 1
ATOM 668 O O . ALA A 1 85 ? 7.447 11.036 -11.816 1.00 82.56 85 ALA A O 1
ATOM 669 N N . PRO A 1 86 ? 6.489 13.079 -11.842 1.00 77.00 86 PRO A N 1
ATOM 670 C CA . PRO A 1 86 ? 5.733 12.881 -13.085 1.00 77.00 86 PRO A CA 1
ATOM 671 C C . PRO A 1 86 ? 6.554 12.370 -14.278 1.00 77.00 86 PRO A C 1
ATOM 673 O O . PRO A 1 86 ? 6.030 11.587 -15.063 1.00 77.00 86 PRO A O 1
ATOM 676 N N . ASP A 1 87 ? 7.828 12.758 -14.370 1.00 85.25 87 ASP A N 1
ATOM 677 C CA . ASP A 1 87 ? 8.723 12.423 -15.487 1.00 85.25 87 ASP A CA 1
ATOM 678 C C . ASP A 1 87 ? 9.746 11.325 -15.131 1.00 85.25 87 ASP A C 1
ATOM 680 O O . ASP A 1 87 ? 10.778 11.179 -15.787 1.00 85.25 87 ASP A O 1
ATOM 684 N N . ALA A 1 88 ? 9.502 10.566 -14.056 1.00 88.38 88 ALA A N 1
ATOM 685 C CA . ALA A 1 88 ? 10.409 9.508 -13.626 1.00 88.38 88 ALA A CA 1
ATOM 686 C C . ALA A 1 88 ? 10.419 8.335 -14.630 1.00 88.38 88 ALA A C 1
ATOM 688 O O . ALA A 1 88 ? 9.346 7.858 -15.020 1.00 88.38 88 ALA A O 1
ATOM 689 N N . PRO A 1 89 ? 11.601 7.818 -15.024 1.00 91.94 89 PRO A N 1
ATOM 690 C CA . PRO A 1 89 ? 11.683 6.642 -15.883 1.00 91.94 89 PRO A CA 1
ATOM 691 C C . PRO A 1 89 ? 11.108 5.408 -15.174 1.00 91.94 89 PRO A C 1
ATOM 693 O O . PRO A 1 89 ? 11.076 5.341 -13.945 1.00 91.94 89 PRO A O 1
ATOM 696 N N . VAL A 1 90 ? 10.689 4.396 -15.941 1.00 91.62 90 VAL A N 1
ATOM 697 C CA . VAL A 1 90 ? 10.069 3.172 -15.391 1.00 91.62 90 VAL A CA 1
ATOM 698 C C . VAL A 1 90 ? 10.969 2.493 -14.354 1.00 91.62 90 VAL A C 1
ATOM 700 O O . VAL A 1 90 ? 10.478 2.062 -13.313 1.00 91.62 90 VAL A O 1
ATOM 703 N N . GLN A 1 91 ? 12.286 2.489 -14.581 1.00 92.44 91 GLN A N 1
ATOM 704 C CA . GLN A 1 91 ? 13.264 1.954 -13.632 1.00 92.44 91 GLN A CA 1
ATOM 705 C C . GLN A 1 91 ? 13.138 2.579 -12.232 1.00 92.44 91 GLN A C 1
ATOM 707 O O . GLN A 1 91 ? 13.197 1.860 -11.241 1.00 92.44 91 GLN A O 1
ATOM 712 N N . SER A 1 92 ? 12.847 3.880 -12.125 1.00 91.56 92 SER A N 1
ATOM 713 C CA . SER A 1 92 ? 12.693 4.549 -10.827 1.00 91.56 92 SER A CA 1
ATOM 714 C C . SER A 1 92 ? 11.516 4.022 -10.002 1.00 91.56 92 SER A C 1
ATOM 716 O O . SER A 1 92 ? 11.518 4.161 -8.782 1.00 91.56 92 SER A O 1
ATOM 718 N N . TRP A 1 93 ? 10.507 3.415 -10.632 1.00 92.56 93 TRP A N 1
ATOM 719 C CA . TRP A 1 93 ? 9.407 2.768 -9.914 1.00 92.56 93 TRP A CA 1
ATOM 720 C C . TRP A 1 93 ? 9.838 1.437 -9.300 1.00 92.56 93 TRP A C 1
ATOM 722 O O . TRP A 1 93 ? 9.425 1.127 -8.185 1.00 92.56 93 TRP A O 1
ATOM 732 N N . ILE A 1 94 ? 10.686 0.685 -10.006 1.00 93.88 94 ILE A N 1
ATOM 733 C CA . ILE A 1 94 ? 11.288 -0.554 -9.502 1.00 93.88 94 ILE A CA 1
ATOM 734 C C . ILE A 1 94 ? 12.242 -0.214 -8.354 1.00 93.88 94 ILE A C 1
ATOM 736 O O . ILE A 1 94 ? 12.120 -0.784 -7.276 1.00 93.88 94 ILE A O 1
ATOM 740 N N . ASP A 1 95 ? 13.102 0.790 -8.528 1.00 93.44 95 ASP A N 1
ATOM 741 C CA . ASP A 1 95 ? 14.023 1.234 -7.475 1.00 93.44 95 ASP A CA 1
ATOM 742 C C . ASP A 1 95 ? 13.260 1.707 -6.223 1.00 93.44 95 ASP A C 1
ATOM 744 O O . ASP A 1 95 ? 13.628 1.375 -5.096 1.00 93.44 95 ASP A O 1
ATOM 748 N N . GLN A 1 96 ? 12.149 2.434 -6.402 1.00 94.00 96 GLN A N 1
ATOM 749 C CA . GLN A 1 96 ? 11.279 2.840 -5.296 1.00 94.00 96 GLN A CA 1
ATOM 750 C C . GLN A 1 96 ? 10.606 1.638 -4.616 1.00 94.00 96 GLN A C 1
ATOM 752 O O . GLN A 1 96 ? 10.450 1.640 -3.394 1.00 94.00 96 GLN A O 1
ATOM 757 N N . PHE A 1 97 ? 10.191 0.621 -5.377 1.00 95.75 97 PHE A N 1
ATOM 758 C CA . PHE A 1 97 ? 9.662 -0.620 -4.811 1.00 95.75 97 PHE A CA 1
ATOM 759 C C . PHE A 1 97 ? 10.713 -1.299 -3.928 1.00 95.75 97 PHE A C 1
ATOM 761 O O . PHE A 1 97 ? 10.425 -1.618 -2.776 1.00 95.75 97 PHE A O 1
ATOM 768 N N . GLU A 1 98 ? 11.951 -1.409 -4.400 1.00 95.88 98 GLU A N 1
ATOM 769 C CA . GLU A 1 98 ? 13.052 -1.977 -3.621 1.00 95.88 98 GLU A CA 1
ATOM 770 C C . GLU A 1 98 ? 13.375 -1.157 -2.366 1.00 95.88 98 GLU A C 1
ATOM 772 O O . GLU A 1 98 ? 13.540 -1.700 -1.272 1.00 95.88 98 GLU A O 1
ATOM 777 N N . GLN A 1 99 ? 13.377 0.170 -2.481 1.00 94.94 99 GLN A N 1
ATOM 778 C CA . GLN A 1 99 ? 13.585 1.060 -1.344 1.00 94.94 99 GLN A CA 1
ATOM 779 C C . GLN A 1 99 ? 12.506 0.880 -0.265 1.00 94.94 99 GLN A C 1
ATOM 781 O O . GLN A 1 99 ? 12.825 0.765 0.922 1.00 94.94 99 GLN A O 1
ATOM 786 N N . VAL A 1 100 ? 11.228 0.849 -0.660 1.00 95.88 100 VAL A N 1
ATOM 787 C CA . VAL A 1 100 ? 10.107 0.628 0.265 1.00 95.88 100 VAL A CA 1
ATOM 788 C C . VAL A 1 100 ? 10.179 -0.773 0.873 1.00 95.88 100 VAL A C 1
ATOM 790 O O . VAL A 1 100 ? 9.991 -0.907 2.082 1.00 95.88 100 VAL A O 1
ATOM 793 N N . ARG A 1 101 ? 10.549 -1.791 0.090 1.00 97.31 101 ARG A N 1
ATOM 794 C CA . ARG A 1 101 ? 10.762 -3.159 0.579 1.00 97.31 101 ARG A CA 1
ATOM 795 C C . ARG A 1 101 ? 11.810 -3.187 1.685 1.00 97.31 101 ARG A C 1
ATOM 797 O O . ARG A 1 101 ? 11.542 -3.688 2.772 1.00 97.31 101 ARG A O 1
ATOM 804 N N . HIS A 1 102 ? 12.967 -2.566 1.461 1.00 95.88 102 HIS A N 1
ATOM 805 C CA . HIS A 1 102 ? 14.017 -2.462 2.474 1.00 95.88 102 HIS A CA 1
ATOM 806 C C . HIS A 1 102 ? 13.576 -1.686 3.722 1.00 95.88 102 HIS A C 1
ATOM 808 O O . HIS A 1 102 ? 13.952 -2.047 4.837 1.00 95.88 102 HIS A O 1
ATOM 814 N N . LEU A 1 103 ? 12.777 -0.624 3.571 1.00 94.44 103 LEU A N 1
ATOM 815 C CA . LEU A 1 103 ? 12.210 0.109 4.708 1.00 94.44 103 LEU A CA 1
ATOM 816 C C . LEU A 1 103 ? 11.308 -0.786 5.564 1.00 94.44 103 LEU A C 1
ATOM 818 O O . LEU A 1 103 ? 11.461 -0.796 6.785 1.00 94.44 103 LEU A O 1
ATOM 822 N N . ILE A 1 104 ? 10.418 -1.552 4.930 1.00 95.38 104 ILE A N 1
ATOM 823 C CA . ILE A 1 104 ? 9.515 -2.482 5.615 1.00 95.38 104 ILE A CA 1
ATOM 824 C C . ILE A 1 104 ? 10.320 -3.600 6.277 1.00 95.38 104 ILE A C 1
ATOM 826 O O . ILE A 1 104 ? 10.116 -3.860 7.461 1.00 95.38 104 ILE A O 1
ATOM 830 N N . SER A 1 105 ? 11.290 -4.198 5.578 1.00 96.38 105 SER A N 1
ATOM 831 C CA . SER A 1 105 ? 12.081 -5.294 6.144 1.00 96.38 105 SER A CA 1
ATOM 832 C C . SER A 1 105 ? 12.933 -4.873 7.341 1.00 96.38 105 SER A C 1
ATOM 834 O O . SER A 1 105 ? 13.124 -5.650 8.271 1.00 96.38 105 SER A O 1
ATOM 836 N N . ARG A 1 106 ? 13.397 -3.617 7.392 1.00 94.94 106 ARG A N 1
ATOM 837 C CA . ARG A 1 106 ? 14.070 -3.095 8.595 1.00 94.94 106 ARG A CA 1
ATOM 838 C C . ARG A 1 106 ? 13.149 -3.016 9.813 1.00 94.94 106 ARG A C 1
ATOM 840 O O . ARG A 1 106 ? 13.640 -3.122 10.931 1.00 94.94 106 ARG A O 1
ATOM 847 N N . GLN A 1 107 ? 11.851 -2.810 9.602 1.00 92.25 107 GLN A N 1
ATOM 848 C CA . GLN A 1 107 ? 10.864 -2.685 10.673 1.00 92.25 107 GLN A CA 1
ATOM 849 C C . GLN A 1 107 ? 10.282 -4.042 11.092 1.00 92.25 107 GLN A C 1
ATOM 851 O O . GLN A 1 107 ? 10.067 -4.268 12.280 1.00 92.25 107 GLN A O 1
ATOM 856 N N . TYR A 1 108 ? 10.012 -4.930 10.131 1.00 94.19 108 TYR A N 1
ATOM 857 C CA . TYR A 1 108 ? 9.251 -6.168 10.347 1.00 94.19 108 TYR A CA 1
ATOM 858 C C . TYR A 1 108 ? 10.061 -7.456 10.123 1.00 94.19 108 TYR A C 1
ATOM 860 O O . TYR A 1 108 ? 9.530 -8.543 10.331 1.00 94.19 108 TYR A O 1
ATOM 868 N N . GLY A 1 109 ? 11.334 -7.355 9.733 1.00 96.25 109 GLY A N 1
ATOM 869 C CA . GLY A 1 109 ? 12.172 -8.497 9.362 1.00 96.25 109 GLY A CA 1
ATOM 870 C C . GLY A 1 109 ? 12.023 -8.902 7.893 1.00 96.25 109 GLY A C 1
ATOM 871 O O . GLY A 1 109 ? 11.392 -8.212 7.094 1.00 96.25 109 GLY A O 1
ATOM 872 N N . GLU A 1 110 ? 12.634 -10.025 7.520 1.00 96.69 110 GLU A N 1
ATOM 873 C CA . GLU A 1 110 ? 12.590 -10.523 6.140 1.00 96.69 110 GLU A CA 1
ATOM 874 C C . GLU A 1 110 ? 11.155 -10.853 5.685 1.00 96.69 110 GLU A C 1
ATOM 876 O O . GLU A 1 110 ? 10.327 -11.278 6.499 1.00 96.69 110 GLU A O 1
ATOM 881 N N . PRO A 1 111 ? 10.834 -10.667 4.393 1.00 97.88 111 PRO A N 1
ATOM 882 C CA . PRO A 1 111 ? 9.517 -10.998 3.872 1.00 97.88 111 PRO A CA 1
ATOM 883 C C . PRO A 1 111 ? 9.249 -12.503 3.932 1.00 97.88 111 PRO A C 1
ATOM 885 O O . PRO A 1 111 ? 10.133 -13.330 3.723 1.00 97.88 111 PRO 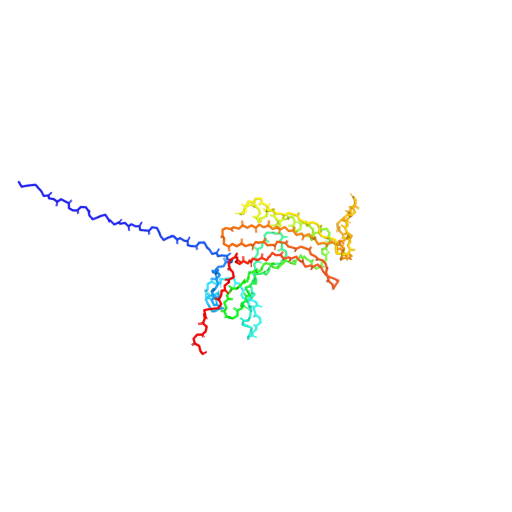A O 1
ATOM 888 N N . GLY A 1 112 ? 7.986 -12.864 4.154 1.00 97.56 112 GLY A N 1
ATOM 889 C CA . GLY A 1 112 ? 7.539 -14.256 4.097 1.00 97.56 112 GLY A CA 1
ATOM 890 C C . GLY A 1 112 ? 7.427 -14.789 2.665 1.00 97.56 112 GLY A C 1
ATOM 891 O O . GLY A 1 112 ? 7.507 -15.996 2.449 1.00 97.56 112 GLY A O 1
ATOM 892 N N . SER A 1 113 ? 7.240 -13.904 1.680 1.00 97.75 113 SER A N 1
ATOM 893 C CA . SER A 1 113 ? 7.212 -14.269 0.260 1.00 97.75 113 SER A CA 1
ATOM 894 C C . SER A 1 113 ? 7.584 -13.096 -0.640 1.00 97.75 113 SER A C 1
ATOM 896 O O . SER A 1 113 ? 7.124 -11.973 -0.405 1.00 97.75 113 SER A O 1
ATOM 898 N N . GLU A 1 114 ? 8.284 -13.393 -1.729 1.00 97.06 114 GLU A N 1
ATOM 899 C CA . GLU A 1 114 ? 8.549 -12.489 -2.849 1.00 97.06 114 GLU A CA 1
ATOM 900 C C . GLU A 1 114 ? 8.084 -13.155 -4.144 1.00 97.06 114 GLU A C 1
ATOM 902 O O . GLU A 1 114 ? 8.432 -14.300 -4.425 1.00 97.06 114 GLU A O 1
ATOM 907 N N . GLU A 1 115 ? 7.266 -12.451 -4.919 1.00 94.62 115 GLU A N 1
ATOM 908 C CA . GLU A 1 115 ? 6.619 -12.973 -6.115 1.00 94.62 115 GLU A CA 1
ATOM 909 C C . GLU A 1 115 ? 6.814 -12.021 -7.297 1.00 94.62 115 GLU A C 1
ATOM 911 O O . GLU A 1 115 ? 6.585 -10.811 -7.210 1.00 94.62 115 GLU A O 1
ATOM 916 N N . VAL A 1 116 ? 7.176 -12.617 -8.430 1.00 93.12 116 VAL A N 1
ATOM 917 C CA . VAL A 1 116 ? 7.178 -12.001 -9.757 1.00 93.12 116 VAL A CA 1
ATOM 918 C C . VAL A 1 116 ? 6.017 -12.633 -10.515 1.00 93.12 116 VAL A C 1
ATOM 920 O O . VAL A 1 116 ? 6.107 -13.773 -10.970 1.00 93.12 116 VAL A O 1
ATOM 923 N N . LEU A 1 117 ? 4.894 -11.924 -10.600 1.00 91.50 117 LEU A N 1
ATOM 924 C CA . LEU A 1 117 ? 3.692 -12.425 -11.260 1.00 91.50 117 LEU A CA 1
ATOM 925 C C . LEU A 1 117 ? 3.664 -11.933 -12.707 1.00 91.50 117 LEU A C 1
ATOM 927 O O . LEU A 1 117 ? 3.904 -10.757 -12.975 1.00 91.50 117 LEU A O 1
ATOM 931 N N . THR A 1 118 ? 3.335 -12.830 -13.634 1.00 89.50 118 THR A N 1
ATOM 932 C CA . THR A 1 118 ? 3.207 -12.523 -15.064 1.00 89.50 118 THR A CA 1
ATOM 933 C C . THR A 1 118 ? 1.758 -12.764 -15.489 1.00 89.50 118 THR A C 1
ATOM 935 O O . THR A 1 118 ? 1.344 -13.916 -15.639 1.00 89.50 118 THR A O 1
ATOM 938 N N . PRO A 1 119 ? 0.931 -11.709 -15.617 1.00 80.38 119 PRO A N 1
ATOM 939 C CA . PRO A 1 119 ? -0.454 -11.871 -16.035 1.00 80.38 119 PRO A CA 1
ATOM 940 C C . PRO A 1 119 ? -0.512 -12.594 -17.386 1.00 80.38 119 PRO A C 1
ATOM 942 O O . PRO A 1 119 ? 0.114 -12.162 -18.352 1.00 80.38 119 PRO A O 1
ATOM 945 N N . ASN A 1 120 ? -1.279 -13.683 -17.461 1.00 76.06 120 ASN A N 1
ATOM 946 C CA . ASN A 1 120 ? -1.504 -14.480 -18.678 1.00 76.06 120 ASN A CA 1
ATOM 947 C C . ASN A 1 120 ? -0.319 -15.333 -19.179 1.00 76.06 120 ASN A C 1
ATOM 949 O O . ASN A 1 120 ? -0.350 -15.769 -20.330 1.00 76.06 120 ASN A O 1
ATOM 953 N N . ALA A 1 121 ? 0.696 -15.604 -18.354 1.00 72.12 121 ALA A N 1
ATOM 954 C CA . ALA A 1 121 ? 1.748 -16.565 -18.691 1.00 72.12 121 ALA A CA 1
ATOM 955 C C . ALA A 1 121 ? 1.819 -17.700 -17.660 1.00 72.12 121 ALA A C 1
ATOM 957 O O . ALA A 1 121 ? 1.823 -17.457 -16.456 1.00 72.12 121 ALA A O 1
ATOM 958 N N . ASP A 1 122 ? 1.920 -18.943 -18.141 1.00 65.19 122 ASP A N 1
ATOM 959 C CA . ASP A 1 122 ? 2.048 -20.131 -17.281 1.00 65.19 122 ASP A CA 1
ATOM 960 C C . ASP A 1 122 ? 3.418 -20.204 -16.581 1.00 65.19 122 ASP A C 1
ATOM 962 O O . ASP A 1 122 ? 3.565 -20.848 -15.543 1.00 65.19 122 ASP A O 1
ATOM 966 N N . THR A 1 123 ? 4.432 -19.529 -17.132 1.00 62.53 123 THR A N 1
ATOM 967 C CA . THR A 1 123 ? 5.788 -19.452 -16.572 1.00 62.53 123 THR A CA 1
ATOM 968 C C . THR A 1 123 ? 6.443 -18.114 -16.897 1.00 62.53 123 THR A C 1
ATOM 970 O O . THR A 1 123 ? 6.363 -17.645 -18.035 1.00 62.53 123 THR A O 1
ATOM 973 N N . ALA A 1 124 ? 7.167 -17.539 -15.933 1.00 63.19 124 ALA A N 1
ATOM 974 C CA . ALA A 1 124 ? 7.989 -16.357 -16.169 1.00 63.19 124 ALA A CA 1
ATOM 975 C C . ALA A 1 124 ? 9.151 -16.676 -17.143 1.00 63.19 124 ALA A C 1
ATOM 977 O O . ALA A 1 124 ? 9.764 -17.742 -17.037 1.00 63.19 124 ALA A O 1
ATOM 978 N N . PRO A 1 125 ? 9.479 -15.785 -18.097 1.00 64.38 125 PRO A N 1
ATOM 979 C CA . PRO A 1 125 ? 10.594 -15.985 -19.016 1.00 64.38 125 PRO A CA 1
ATOM 980 C C . PRO A 1 125 ? 11.948 -16.004 -18.288 1.00 64.38 125 PRO A C 1
ATOM 982 O O . PRO A 1 125 ? 12.158 -15.280 -17.319 1.00 64.38 125 PRO A O 1
ATOM 985 N N . VAL A 1 126 ? 12.886 -16.805 -18.811 1.00 66.38 126 VAL A N 1
ATOM 986 C CA . VAL A 1 126 ? 14.239 -17.041 -18.252 1.00 66.38 126 VAL A CA 1
ATOM 987 C C . VAL A 1 126 ? 15.066 -15.753 -18.121 1.00 66.38 126 VAL A C 1
ATOM 989 O O . VAL A 1 126 ? 15.932 -15.656 -17.257 1.00 66.38 126 VAL A O 1
ATOM 992 N N . GLN A 1 127 ? 14.785 -14.750 -18.955 1.00 73.44 127 GLN A N 1
ATOM 993 C CA . GLN A 1 127 ? 15.382 -13.423 -18.880 1.00 73.44 127 GLN A CA 1
ATOM 994 C C . GLN A 1 127 ? 14.303 -12.386 -19.206 1.00 73.44 127 GLN A C 1
ATOM 996 O O . GLN A 1 127 ? 13.744 -12.386 -20.302 1.00 73.44 127 GLN A O 1
ATOM 1001 N N . MET A 1 128 ? 13.984 -11.527 -18.239 1.00 79.69 128 MET A N 1
ATOM 1002 C CA . MET A 1 128 ? 12.980 -10.473 -18.372 1.00 79.69 128 MET A CA 1
ATOM 1003 C C . MET A 1 128 ? 13.638 -9.125 -18.099 1.00 79.69 128 MET A C 1
ATOM 1005 O O . MET A 1 128 ? 14.222 -8.939 -17.035 1.00 79.69 128 MET A O 1
ATOM 1009 N N . ASP A 1 129 ? 13.512 -8.180 -19.030 1.00 90.38 129 ASP A N 1
ATOM 1010 C CA . ASP A 1 129 ? 13.699 -6.767 -18.705 1.00 90.38 129 ASP A CA 1
ATOM 1011 C C . ASP A 1 129 ? 12.477 -6.308 -17.907 1.00 90.38 129 ASP A C 1
ATOM 1013 O O . ASP A 1 129 ? 11.366 -6.226 -18.440 1.00 90.38 129 ASP A O 1
ATOM 1017 N N . TRP A 1 130 ? 12.669 -6.075 -16.611 1.00 91.94 130 TRP A N 1
ATOM 1018 C CA . TRP A 1 130 ? 11.580 -5.732 -15.704 1.00 91.94 130 TRP A CA 1
ATOM 1019 C C . TRP A 1 130 ? 10.968 -4.376 -16.028 1.00 91.94 130 TRP A C 1
ATOM 1021 O O . TRP A 1 130 ? 9.758 -4.225 -15.896 1.00 91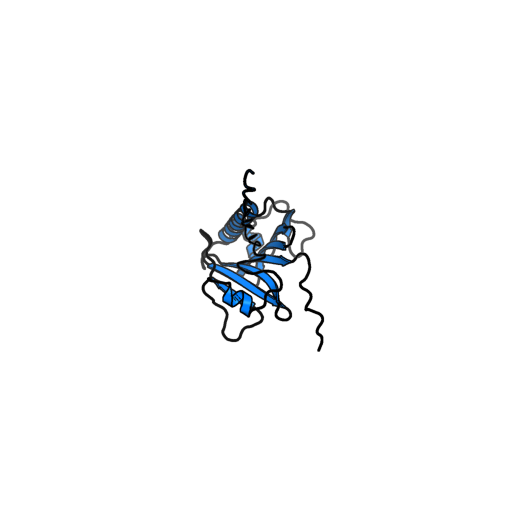.94 130 TRP A O 1
ATOM 1031 N N . ALA A 1 131 ? 11.762 -3.401 -16.480 1.00 91.94 131 ALA A N 1
ATOM 1032 C CA . ALA A 1 131 ? 11.237 -2.083 -16.809 1.00 91.94 131 ALA A CA 1
ATOM 1033 C C . ALA A 1 131 ? 10.296 -2.177 -18.016 1.00 91.94 131 ALA A C 1
ATOM 1035 O O . ALA A 1 131 ? 9.160 -1.702 -17.958 1.00 91.94 131 ALA A O 1
ATOM 1036 N N . THR A 1 132 ? 10.722 -2.870 -19.076 1.00 91.44 132 THR A N 1
ATOM 1037 C CA . THR A 1 132 ? 9.863 -3.121 -20.239 1.00 91.44 132 THR A CA 1
ATOM 1038 C C . THR A 1 132 ? 8.636 -3.942 -19.856 1.00 91.44 132 THR A C 1
ATOM 1040 O O . THR A 1 132 ? 7.516 -3.505 -20.114 1.00 91.44 132 THR A O 1
ATOM 1043 N N . ALA A 1 133 ? 8.816 -5.081 -19.180 1.00 91.75 133 ALA A N 1
ATOM 1044 C CA . ALA A 1 133 ? 7.707 -5.962 -18.821 1.00 91.75 133 ALA A CA 1
ATOM 1045 C C . ALA A 1 133 ? 6.684 -5.285 -17.898 1.00 91.75 133 ALA A C 1
ATOM 1047 O O . ALA A 1 133 ? 5.484 -5.496 -18.067 1.00 91.75 133 ALA A O 1
ATOM 1048 N N . LEU A 1 134 ? 7.135 -4.441 -16.964 1.00 92.12 134 LEU A N 1
ATOM 1049 C CA . LEU A 1 134 ? 6.250 -3.637 -16.127 1.00 92.12 134 LEU A CA 1
ATOM 1050 C C . LEU A 1 134 ? 5.460 -2.650 -16.984 1.00 92.12 134 LEU A C 1
ATOM 1052 O O . LEU A 1 134 ? 4.240 -2.637 -16.905 1.00 92.12 134 LEU A O 1
ATOM 1056 N N . SER A 1 135 ? 6.122 -1.864 -17.837 1.00 90.88 135 SER A N 1
ATOM 1057 C CA . SER A 1 135 ? 5.446 -0.855 -18.669 1.00 90.88 135 SER A CA 1
ATOM 1058 C C . SER A 1 135 ? 4.432 -1.432 -19.667 1.00 90.88 135 SER A C 1
ATOM 1060 O O . SER A 1 135 ? 3.513 -0.733 -20.092 1.00 90.88 135 SER A O 1
ATOM 1062 N N . GLU A 1 136 ? 4.577 -2.714 -20.006 1.00 91.00 136 GLU A N 1
ATOM 1063 C CA . GLU A 1 136 ? 3.684 -3.473 -20.884 1.00 91.00 136 GLU A CA 1
ATOM 1064 C C . GLU A 1 136 ? 2.572 -4.226 -20.128 1.00 91.00 136 GLU A C 1
ATOM 1066 O O . GLU A 1 136 ? 1.863 -5.016 -20.747 1.00 91.00 136 GLU A O 1
ATOM 1071 N N . ASP A 1 137 ? 2.417 -4.016 -18.812 1.00 91.00 137 ASP A N 1
ATOM 1072 C CA . ASP A 1 137 ? 1.450 -4.742 -17.962 1.00 91.00 137 ASP A CA 1
ATOM 1073 C C . ASP A 1 137 ? 1.642 -6.278 -18.002 1.00 91.00 137 ASP A C 1
ATOM 1075 O O . ASP A 1 137 ? 0.709 -7.076 -17.922 1.00 91.00 137 ASP A O 1
ATOM 1079 N N . ARG A 1 138 ? 2.897 -6.722 -18.151 1.00 90.81 138 ARG A N 1
ATOM 1080 C CA . ARG A 1 138 ? 3.290 -8.145 -18.150 1.00 90.81 138 ARG A CA 1
ATOM 1081 C C . ARG A 1 138 ? 3.981 -8.576 -16.861 1.00 90.81 138 ARG A C 1
ATOM 1083 O O . ARG A 1 138 ? 4.388 -9.731 -16.749 1.00 90.81 138 ARG A O 1
ATOM 1090 N N . LEU A 1 139 ? 4.128 -7.665 -15.905 1.00 91.94 139 LEU A N 1
ATOM 1091 C CA . LEU A 1 139 ? 4.846 -7.879 -14.658 1.00 91.94 139 LEU A CA 1
ATOM 1092 C C . LEU A 1 139 ? 4.117 -7.201 -13.495 1.00 91.94 139 LEU A C 1
ATOM 1094 O O . LEU A 1 139 ? 3.803 -6.013 -13.547 1.00 91.94 139 LEU A O 1
ATOM 1098 N N . ILE A 1 140 ? 3.922 -7.955 -12.416 1.00 94.50 140 ILE A N 1
ATOM 1099 C CA . ILE A 1 140 ? 3.546 -7.439 -11.102 1.00 94.50 140 ILE A CA 1
ATOM 1100 C C . ILE A 1 140 ? 4.592 -7.929 -10.101 1.00 94.50 140 ILE A C 1
ATOM 1102 O O . ILE A 1 140 ? 4.800 -9.134 -9.957 1.00 94.50 140 ILE A O 1
ATOM 1106 N N . LEU A 1 141 ? 5.223 -6.996 -9.391 1.00 96.44 141 LEU A N 1
ATOM 1107 C CA . LEU A 1 141 ? 6.085 -7.308 -8.253 1.00 96.44 141 LEU A CA 1
ATOM 1108 C C . LEU A 1 141 ? 5.244 -7.299 -6.984 1.00 96.44 141 LEU A C 1
ATOM 1110 O O . LEU A 1 141 ? 4.460 -6.369 -6.759 1.00 96.44 141 LEU A O 1
ATOM 1114 N N . LYS A 1 142 ? 5.398 -8.331 -6.156 1.00 97.94 142 LYS A N 1
ATOM 1115 C CA . LYS A 1 142 ? 4.645 -8.466 -4.914 1.00 97.94 142 LYS A CA 1
ATOM 1116 C C . LYS A 1 142 ? 5.515 -9.037 -3.806 1.00 97.94 142 LYS A C 1
ATOM 1118 O O . LYS A 1 142 ? 6.152 -10.070 -3.974 1.00 97.94 142 LYS A O 1
ATOM 1123 N N . THR A 1 143 ? 5.477 -8.402 -2.644 1.00 98.62 143 THR A N 1
ATOM 1124 C CA . THR A 1 143 ? 6.185 -8.870 -1.449 1.00 98.62 143 THR A CA 1
ATOM 1125 C C . THR A 1 143 ? 5.224 -8.876 -0.272 1.00 98.62 143 THR A C 1
ATOM 1127 O O . THR A 1 143 ? 4.392 -7.972 -0.149 1.00 98.62 143 THR A O 1
ATOM 1130 N N . ARG A 1 144 ? 5.299 -9.907 0.576 1.00 98.69 144 ARG A N 1
ATOM 1131 C CA . ARG A 1 144 ? 4.438 -10.035 1.757 1.00 98.69 144 ARG A CA 1
ATOM 1132 C C . ARG A 1 144 ? 5.239 -10.169 3.042 1.00 98.69 144 ARG A C 1
ATOM 1134 O O . ARG A 1 144 ? 6.217 -10.912 3.091 1.00 98.69 144 ARG A O 1
ATOM 1141 N N . TRP A 1 145 ? 4.738 -9.524 4.087 1.00 98.38 145 TRP A N 1
ATOM 1142 C CA . TRP A 1 145 ? 5.158 -9.698 5.473 1.00 98.38 145 TRP A CA 1
ATOM 1143 C C . TRP A 1 145 ? 3.934 -9.981 6.328 1.00 98.38 145 TRP A C 1
ATOM 1145 O O . TRP A 1 145 ? 2.800 -9.674 5.953 1.00 98.38 145 TRP A O 1
ATOM 1155 N N . GLN A 1 146 ? 4.179 -10.531 7.506 1.00 96.88 146 GLN A N 1
ATOM 1156 C CA . GLN A 1 146 ? 3.141 -10.795 8.479 1.00 96.88 146 GLN A CA 1
ATOM 1157 C C . GLN A 1 146 ? 3.686 -10.535 9.882 1.00 96.88 146 GLN A C 1
ATOM 1159 O O . GLN A 1 146 ? 4.806 -10.925 10.202 1.00 96.88 146 GLN A O 1
ATOM 1164 N N . THR A 1 147 ? 2.878 -9.885 10.711 1.00 92.62 147 THR A N 1
ATOM 1165 C CA . THR A 1 147 ? 3.061 -9.799 12.164 1.00 92.62 147 THR A CA 1
ATOM 1166 C C . THR A 1 147 ? 2.006 -10.655 12.860 1.00 92.62 147 THR A C 1
ATOM 1168 O O . THR A 1 147 ? 1.151 -11.243 12.204 1.00 92.62 147 THR A O 1
ATOM 1171 N N . ASP A 1 148 ? 1.990 -10.681 14.190 1.00 92.25 148 ASP A N 1
ATOM 1172 C CA . ASP A 1 148 ? 0.968 -11.416 14.951 1.00 92.25 148 ASP A CA 1
ATOM 1173 C C . ASP A 1 148 ? -0.468 -10.910 14.715 1.00 92.25 148 ASP A C 1
ATOM 1175 O O . ASP A 1 148 ? -1.432 -11.602 15.042 1.00 92.25 148 ASP A O 1
ATOM 1179 N N . ARG A 1 149 ? -0.631 -9.694 14.172 1.00 93.06 149 ARG A N 1
ATOM 1180 C CA . ARG A 1 149 ? -1.937 -9.032 14.000 1.00 93.06 149 ARG A CA 1
ATOM 1181 C C . ARG A 1 149 ? -2.227 -8.573 12.576 1.00 93.06 149 ARG A C 1
ATOM 1183 O O . ARG A 1 149 ? -3.399 -8.392 12.246 1.00 93.06 149 ARG A O 1
ATOM 1190 N N . THR A 1 150 ? -1.205 -8.388 11.743 1.00 95.81 150 THR A N 1
ATOM 1191 C CA . THR A 1 150 ? -1.338 -7.672 10.470 1.00 95.81 150 THR A CA 1
ATOM 1192 C C . THR A 1 150 ? -0.603 -8.384 9.338 1.00 95.81 150 THR A C 1
ATOM 1194 O O . THR A 1 150 ? 0.565 -8.741 9.471 1.00 95.81 150 THR A O 1
ATOM 1197 N N . GLU A 1 151 ? -1.272 -8.532 8.197 1.00 97.75 151 GLU A N 1
ATOM 1198 C CA . GLU A 1 151 ? -0.650 -8.848 6.911 1.00 97.75 151 GLU A CA 1
ATOM 1199 C C . GLU A 1 151 ? -0.272 -7.544 6.197 1.00 97.75 151 GLU A C 1
ATOM 1201 O O . GLU A 1 151 ? -1.072 -6.604 6.123 1.00 97.75 151 GLU A O 1
ATOM 1206 N N . LEU A 1 152 ? 0.943 -7.502 5.650 1.00 98.31 152 LEU A N 1
ATOM 1207 C CA . LEU A 1 152 ? 1.429 -6.422 4.806 1.00 98.31 152 LEU A CA 1
ATOM 1208 C C . LEU A 1 152 ? 1.694 -6.969 3.407 1.00 98.31 152 LEU A C 1
ATOM 1210 O O . LEU A 1 152 ? 2.406 -7.958 3.245 1.00 98.31 152 LEU A O 1
ATOM 1214 N N . ILE A 1 153 ? 1.179 -6.290 2.390 1.00 98.50 153 ILE A N 1
ATOM 1215 C CA . ILE A 1 153 ? 1.406 -6.629 0.986 1.00 98.50 153 ILE A CA 1
ATOM 1216 C C . ILE A 1 153 ? 1.899 -5.386 0.261 1.00 98.50 153 ILE A C 1
ATOM 1218 O O . ILE A 1 153 ? 1.128 -4.455 0.031 1.00 98.50 153 ILE A O 1
ATOM 1222 N N . GLN A 1 154 ? 3.160 -5.384 -0.151 1.00 98.56 154 GLN A N 1
ATOM 1223 C CA . GLN A 1 154 ? 3.668 -4.409 -1.106 1.00 98.56 154 GLN A CA 1
ATOM 1224 C C . GLN A 1 154 ? 3.412 -4.907 -2.527 1.00 98.56 154 GLN A C 1
ATOM 1226 O O . GLN A 1 154 ? 3.619 -6.083 -2.824 1.00 98.56 154 GLN A O 1
ATOM 1231 N N . GLN A 1 155 ? 2.967 -4.017 -3.410 1.00 97.88 155 GLN A N 1
ATOM 1232 C CA . GLN A 1 155 ? 2.707 -4.338 -4.807 1.00 97.88 155 GLN A CA 1
ATOM 1233 C C . GLN A 1 155 ? 3.125 -3.189 -5.725 1.00 97.88 155 GLN A C 1
ATOM 1235 O O . GLN A 1 155 ? 2.758 -2.037 -5.477 1.00 97.88 155 GLN A O 1
ATOM 1240 N N . LEU A 1 156 ? 3.810 -3.528 -6.817 1.00 97.25 156 LEU A N 1
ATOM 1241 C CA . LEU A 1 156 ? 4.014 -2.671 -7.982 1.00 97.25 156 LEU A CA 1
ATOM 1242 C C . LEU A 1 156 ? 3.421 -3.363 -9.213 1.00 97.25 156 LEU A C 1
ATOM 1244 O O . LEU A 1 156 ? 3.802 -4.480 -9.548 1.00 97.25 156 LEU A O 1
ATOM 1248 N N . ALA A 1 157 ? 2.483 -2.696 -9.874 1.00 94.88 157 ALA A N 1
ATOM 1249 C CA . ALA A 1 157 ? 1.854 -3.150 -11.113 1.00 94.88 157 ALA A CA 1
ATOM 1250 C C . ALA A 1 157 ? 1.719 -1.978 -12.088 1.00 94.88 157 ALA A C 1
ATOM 1252 O O . ALA A 1 157 ? 1.822 -0.823 -11.674 1.00 94.88 157 ALA A O 1
ATOM 1253 N N . TRP A 1 158 ? 1.424 -2.250 -13.355 1.00 91.06 158 TRP A N 1
ATOM 1254 C CA . TRP A 1 158 ? 1.080 -1.232 -14.346 1.00 91.06 158 TRP A CA 1
ATOM 1255 C C . TRP A 1 158 ? -0.353 -1.447 -14.807 1.00 91.06 158 TRP A C 1
ATOM 1257 O O . TRP A 1 158 ? -0.739 -2.571 -15.052 1.00 91.06 158 TRP A O 1
ATOM 1267 N N . ALA A 1 159 ? -1.175 -0.406 -14.892 1.00 83.75 159 ALA A N 1
ATOM 1268 C CA . ALA A 1 159 ? -2.507 -0.532 -15.483 1.00 83.75 159 ALA A CA 1
ATOM 1269 C C . ALA A 1 159 ? -2.987 0.815 -16.032 1.00 83.75 159 ALA A C 1
ATOM 1271 O O . ALA A 1 159 ? -2.677 1.879 -15.496 1.00 83.75 159 ALA A O 1
ATOM 1272 N N . GLY A 1 160 ? -3.766 0.803 -17.114 1.00 75.50 160 GLY A N 1
ATOM 1273 C CA . GLY A 1 160 ? -4.350 2.035 -17.664 1.00 75.50 160 GLY A CA 1
ATOM 1274 C C . GLY A 1 160 ? -3.316 3.140 -17.926 1.00 75.50 160 GLY A C 1
ATOM 1275 O O . GLY A 1 160 ? -3.558 4.299 -17.594 1.00 75.50 160 GLY A O 1
ATOM 1276 N N . ASN A 1 161 ? -2.158 2.759 -18.479 1.00 78.00 161 ASN A N 1
ATOM 1277 C CA . ASN A 1 161 ? -1.042 3.643 -18.833 1.00 78.00 161 ASN A CA 1
ATOM 1278 C C . ASN A 1 161 ? -0.320 4.326 -17.652 1.00 78.00 161 ASN A C 1
ATOM 1280 O O . ASN A 1 161 ? 0.300 5.375 -17.825 1.00 78.00 161 ASN A O 1
ATOM 1284 N N . ARG A 1 162 ? -0.406 3.765 -16.441 1.00 84.25 162 ARG A N 1
ATOM 1285 C CA . ARG A 1 162 ? 0.368 4.239 -15.288 1.00 84.25 162 ARG A CA 1
ATOM 1286 C C . ARG A 1 162 ? 0.704 3.103 -14.318 1.00 84.25 162 ARG A C 1
ATOM 1288 O O . ARG A 1 162 ? -0.074 2.158 -14.190 1.00 84.25 162 ARG A O 1
ATOM 1295 N N . PRO A 1 163 ? 1.810 3.210 -13.578 1.00 88.19 163 PRO A N 1
ATOM 1296 C CA . PRO A 1 163 ? 2.116 2.286 -12.499 1.00 88.19 163 PRO A CA 1
ATOM 1297 C C . PRO A 1 163 ? 1.298 2.583 -11.239 1.00 88.19 163 PRO A C 1
ATOM 1299 O O . PRO A 1 163 ? 0.905 3.718 -10.955 1.00 88.19 163 PRO A O 1
ATOM 1302 N N . TYR A 1 164 ? 1.081 1.530 -10.461 1.00 92.81 164 TYR A N 1
ATOM 1303 C CA . TYR A 1 164 ? 0.446 1.528 -9.154 1.00 92.81 164 TYR A CA 1
ATOM 1304 C C . TYR A 1 164 ? 1.402 0.879 -8.167 1.00 92.81 164 TYR A C 1
ATOM 1306 O O . TYR A 1 164 ? 1.531 -0.345 -8.135 1.00 92.81 164 TYR A O 1
ATOM 1314 N N . HIS A 1 165 ? 2.054 1.711 -7.360 1.00 96.06 165 HIS A N 1
ATOM 1315 C CA . HIS A 1 165 ? 2.879 1.269 -6.248 1.00 96.06 165 HIS A CA 1
ATOM 1316 C C . HIS A 1 165 ? 2.137 1.521 -4.934 1.00 96.06 165 HIS A C 1
ATOM 1318 O O . HIS A 1 165 ? 1.748 2.654 -4.633 1.00 96.06 165 HIS A O 1
ATOM 1324 N N . GLN A 1 166 ? 1.924 0.467 -4.152 1.00 97.38 166 GLN A N 1
ATOM 1325 C CA . GLN A 1 166 ? 1.247 0.558 -2.862 1.00 97.38 166 GLN A CA 1
ATOM 1326 C C . GLN A 1 166 ? 1.772 -0.465 -1.858 1.00 97.38 166 GLN A C 1
ATOM 1328 O O . GLN A 1 166 ? 2.290 -1.512 -2.239 1.00 97.38 166 GLN A O 1
ATOM 1333 N N . VAL A 1 167 ? 1.554 -0.184 -0.576 1.00 98.25 167 VAL A N 1
ATOM 1334 C CA . VAL A 1 167 ? 1.607 -1.177 0.503 1.00 98.25 167 VAL A CA 1
ATOM 1335 C C . VAL A 1 167 ? 0.232 -1.237 1.139 1.00 98.25 167 VAL A C 1
ATOM 1337 O O . VAL A 1 167 ? -0.341 -0.202 1.467 1.00 98.25 167 VAL A O 1
ATOM 1340 N N . ILE A 1 168 ? -0.301 -2.438 1.302 1.00 98.38 168 ILE A N 1
ATOM 1341 C CA . ILE A 1 168 ? -1.618 -2.709 1.870 1.00 98.38 168 ILE A CA 1
ATOM 1342 C C . ILE A 1 168 ? -1.413 -3.383 3.223 1.00 98.38 168 ILE A C 1
ATOM 1344 O O . ILE A 1 168 ? -0.679 -4.360 3.306 1.00 98.38 168 ILE A O 1
ATOM 1348 N N . TYR A 1 169 ? -2.082 -2.873 4.249 1.00 98.12 169 TYR A N 1
ATOM 1349 C CA . TYR A 1 169 ? -2.113 -3.415 5.604 1.00 98.12 169 TYR A CA 1
ATOM 1350 C C . TYR A 1 169 ? -3.514 -3.950 5.883 1.00 98.12 169 TYR A C 1
ATOM 1352 O O . TYR A 1 169 ? -4.496 -3.239 5.649 1.00 98.12 169 TYR A O 1
ATOM 1360 N N . ARG A 1 170 ? -3.619 -5.181 6.385 1.00 97.12 170 ARG A N 1
ATOM 1361 C CA . ARG A 1 170 ? -4.897 -5.812 6.747 1.00 97.12 170 ARG A CA 1
ATOM 1362 C C . ARG A 1 170 ? -4.780 -6.562 8.066 1.00 97.12 170 ARG A C 1
ATOM 1364 O O . ARG A 1 170 ? -3.737 -7.168 8.302 1.00 97.12 170 ARG A O 1
ATOM 1371 N N . PRO A 1 171 ? -5.832 -6.586 8.893 1.00 96.75 171 PRO A N 1
ATOM 1372 C CA . PRO A 1 171 ? -5.838 -7.443 10.065 1.00 96.75 171 PRO A CA 1
ATOM 1373 C C . PRO A 1 171 ? -5.837 -8.919 9.642 1.00 96.75 171 PRO A C 1
ATOM 1375 O O . PRO A 1 171 ? -6.517 -9.291 8.685 1.00 96.75 171 PRO A O 1
ATOM 1378 N N . LEU A 1 172 ? -5.110 -9.770 10.372 1.00 94.62 172 LEU A N 1
ATOM 1379 C CA . LEU A 1 172 ? -5.147 -11.225 10.156 1.00 94.62 172 LEU A CA 1
ATOM 1380 C C . LEU A 1 172 ? -6.518 -11.820 10.486 1.00 94.62 172 LEU A C 1
ATOM 1382 O O . LEU A 1 172 ? -6.982 -12.738 9.812 1.00 94.62 172 LEU A O 1
ATOM 1386 N N . THR A 1 173 ? -7.174 -11.268 11.504 1.00 91.50 173 THR A N 1
ATOM 1387 C CA . THR A 1 173 ? -8.558 -11.590 11.845 1.00 91.50 173 THR A CA 1
ATOM 1388 C C . THR A 1 173 ? -9.448 -10.459 11.345 1.00 91.50 173 THR A C 1
ATOM 1390 O O . THR A 1 173 ? -9.288 -9.335 11.824 1.00 91.50 173 THR A O 1
ATOM 1393 N N . PRO A 1 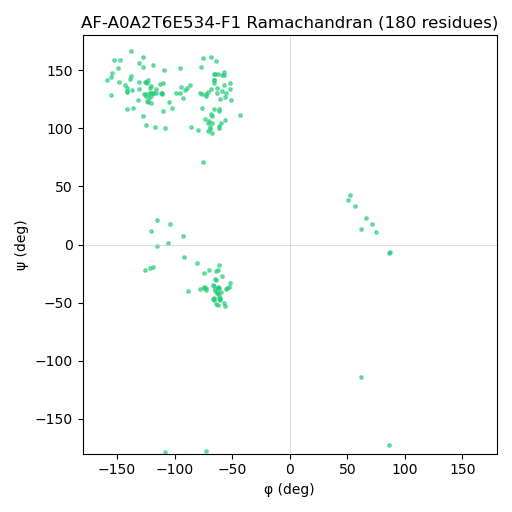174 ? -10.385 -10.708 10.412 1.00 86.38 174 PRO A N 1
ATOM 1394 C CA . PRO A 1 174 ? -11.290 -9.675 9.930 1.00 86.38 174 PRO A CA 1
ATOM 1395 C C . PRO A 1 174 ? -11.990 -8.960 11.083 1.00 86.38 174 PRO A C 1
ATOM 1397 O O . PRO A 1 174 ? -12.430 -9.596 12.043 1.00 86.38 174 PRO A O 1
ATOM 1400 N N . VAL A 1 175 ? -12.114 -7.639 10.975 1.00 85.00 175 VAL A N 1
ATOM 1401 C CA . VAL A 1 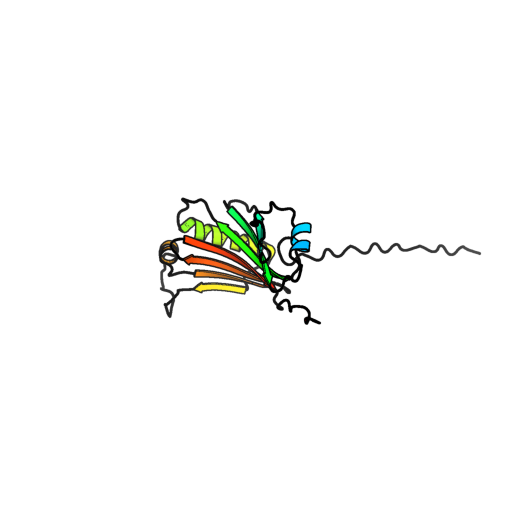175 ? -12.944 -6.880 11.908 1.00 85.00 175 VAL A CA 1
ATOM 1402 C C . VAL A 1 175 ? -14.394 -7.234 11.601 1.00 85.00 175 VAL A C 1
ATOM 1404 O O . VAL A 1 175 ? -14.926 -6.844 10.562 1.00 85.00 175 VAL A O 1
ATOM 1407 N N . SER A 1 176 ? -15.013 -8.024 12.473 1.00 76.31 176 SER A N 1
ATOM 1408 C CA . SER A 1 176 ? -16.446 -8.271 12.387 1.00 76.31 176 SER A CA 1
ATOM 1409 C C . SER A 1 176 ? -17.185 -7.001 12.796 1.00 76.31 176 SER A C 1
ATOM 1411 O O . SER A 1 176 ? -16.878 -6.459 13.865 1.00 76.31 176 SER A O 1
ATOM 1413 N N . PRO A 1 177 ? -18.182 -6.545 12.016 1.00 62.34 177 PRO A N 1
ATOM 1414 C CA . PRO A 1 177 ? -19.128 -5.580 12.544 1.00 62.34 177 PRO A CA 1
ATOM 1415 C C . PRO A 1 177 ? -19.729 -6.198 13.805 1.00 62.34 177 PRO A C 1
ATOM 1417 O O . PRO A 1 177 ? -20.105 -7.371 13.794 1.00 62.34 177 PRO A O 1
ATOM 1420 N N . ALA A 1 178 ? -19.744 -5.445 14.908 1.00 58.59 178 ALA A N 1
ATOM 1421 C CA . ALA A 1 178 ? -20.440 -5.890 16.108 1.00 58.59 178 ALA A CA 1
ATOM 1422 C C . ALA A 1 178 ? -21.857 -6.279 15.682 1.00 58.59 178 ALA A C 1
ATOM 1424 O O . ALA A 1 178 ? -22.507 -5.466 15.020 1.00 58.59 178 ALA A O 1
ATOM 1425 N N . ASP A 1 179 ? -22.270 -7.518 15.980 1.00 49.09 179 ASP A N 1
ATOM 1426 C CA . ASP A 1 179 ? -23.577 -8.051 15.598 1.00 49.09 179 ASP A CA 1
ATOM 1427 C C . ASP A 1 179 ? -24.625 -6.972 15.851 1.00 49.09 179 ASP A C 1
ATOM 1429 O O . ASP A 1 179 ? -24.843 -6.548 16.990 1.00 49.09 179 ASP A O 1
ATOM 1433 N N . GLY A 1 180 ? -25.181 -6.447 14.758 1.00 44.28 180 GLY A N 1
ATOM 1434 C CA . GLY A 1 180 ? -26.118 -5.345 14.810 1.00 44.28 180 GLY A CA 1
ATOM 1435 C C . GLY A 1 180 ? -27.331 -5.793 15.603 1.00 44.28 180 GLY A C 1
ATOM 1436 O O . GLY A 1 180 ? -28.178 -6.514 15.087 1.00 44.28 180 GLY A O 1
ATOM 1437 N N . LEU A 1 181 ? -27.418 -5.365 16.860 1.00 42.00 181 LEU A N 1
ATOM 1438 C CA . LEU A 1 181 ? -28.671 -5.322 17.598 1.00 42.00 181 LEU A CA 1
ATOM 1439 C C . LEU A 1 181 ? -29.474 -4.129 17.064 1.00 42.00 181 LEU A C 1
ATOM 1441 O O . LEU A 1 181 ? -29.596 -3.106 17.735 1.00 42.00 181 LEU A O 1
ATOM 1445 N N . PHE A 1 182 ? -29.966 -4.255 15.833 1.00 48.59 182 PHE A N 1
ATOM 1446 C CA . PHE A 1 182 ? -31.018 -3.414 15.271 1.00 48.59 182 PHE A CA 1
ATOM 1447 C C . PHE A 1 182 ? -32.049 -4.302 14.583 1.00 48.59 182 PHE A C 1
ATOM 1449 O O . PHE A 1 182 ? -31.648 -5.106 13.712 1.00 48.59 182 PHE A O 1
#